Protein AF-A0A5C4XYE5-F1 (afdb_monomer_lite)

Radius of gyration: 38.88 Å; chains: 1; bounding box: 61×88×108 Å

Foldseek 3Di:
DDDDDDDDDDDDDDDDDDPPDDDPPDDDDDDDDDDDDDDDDDDDDDDDPPPPPDPPDPDPDPPPPPDPPPPQFDPLVNLVVLLVVLLCQLPVQLVQLVCQLVVVDPQDPPDDLDDPLLNPDSVLVNQLSVLLNVLSNVLSVLSNQLSVLSNVCNVPPSGNVSSCCSSVVSNVVSVVSNVVSSVRSSVRSPPDPPD

Sequence (195 aa):
MHGPTARRRSPSPAPAPPPPGCPPSRSPAAPPAPAPHPLLSEARSRVVPAARQSPRRPGPLCAPRTLPRVEDSVPVWTVVLVGAVLLAAGGLVPYVVARAAAGGLGRNRWVGVRTPATLSGDEPWRAGHAAARPWAAAAGGLLALAGLGALLVGATTGSAGVFATVVVGGAALAAVVLVAGAVRADAAARGPAHR

Structure (mmCIF, N/CA/C/O backbone):
data_AF-A0A5C4XYE5-F1
#
_entry.id   AF-A0A5C4XYE5-F1
#
loop_
_atom_site.group_PDB
_atom_site.id
_atom_site.type_symbol
_atom_site.label_atom_id
_atom_site.label_alt_id
_atom_site.label_comp_id
_atom_site.label_asym_id
_atom_site.label_entity_id
_atom_site.label_seq_id
_atom_site.pdbx_PDB_ins_code
_atom_site.Cartn_x
_atom_site.Cartn_y
_atom_site.Cartn_z
_atom_site.occupancy
_atom_site.B_iso_or_equiv
_atom_site.auth_seq_id
_atom_site.auth_comp_id
_atom_site.auth_asym_id
_atom_site.auth_atom_id
_atom_site.pdbx_PDB_model_num
ATOM 1 N N . MET A 1 1 ? 27.146 12.368 -78.919 1.00 43.12 1 MET A N 1
ATOM 2 C CA . MET A 1 1 ? 26.853 10.956 -79.249 1.00 43.12 1 MET A CA 1
ATOM 3 C C . MET A 1 1 ? 26.979 10.134 -77.971 1.00 43.12 1 MET A C 1
ATOM 5 O O . MET A 1 1 ? 28.082 9.760 -77.603 1.00 43.12 1 MET A O 1
ATOM 9 N N . HIS A 1 2 ? 25.878 9.946 -77.238 1.00 45.25 2 HIS A N 1
ATOM 10 C CA . HIS A 1 2 ? 25.845 9.147 -76.008 1.00 45.25 2 HIS A CA 1
ATOM 11 C C . HIS A 1 2 ? 25.183 7.801 -76.311 1.00 45.25 2 HIS A C 1
ATOM 13 O O . HIS A 1 2 ? 24.002 7.758 -76.643 1.00 45.25 2 HIS A O 1
ATOM 19 N N . GLY A 1 3 ? 25.960 6.718 -76.248 1.00 50.47 3 GLY A N 1
ATOM 20 C CA . GLY A 1 3 ? 25.456 5.351 -76.379 1.00 50.47 3 GLY A CA 1
ATOM 21 C C . GLY A 1 3 ? 24.931 4.820 -75.036 1.00 50.47 3 GLY A C 1
ATOM 22 O O . GLY A 1 3 ? 25.561 5.077 -74.009 1.00 50.47 3 GLY A O 1
ATOM 23 N N . PRO A 1 4 ? 23.809 4.080 -75.006 1.00 53.34 4 PRO A N 1
ATOM 24 C CA . PRO A 1 4 ? 23.308 3.451 -73.789 1.00 53.34 4 PRO A CA 1
ATOM 25 C C . PRO A 1 4 ? 24.010 2.105 -73.552 1.00 53.34 4 PRO A C 1
ATOM 27 O O . PRO A 1 4 ? 23.797 1.138 -74.281 1.00 53.34 4 PRO A O 1
ATOM 30 N N . THR A 1 5 ? 24.843 2.014 -72.515 1.00 58.09 5 THR A N 1
ATOM 31 C CA . THR A 1 5 ? 25.427 0.743 -72.067 1.00 58.09 5 THR A CA 1
ATOM 32 C C . THR A 1 5 ? 24.452 -0.018 -71.167 1.00 58.09 5 THR A C 1
ATOM 34 O O . THR A 1 5 ? 24.006 0.448 -70.119 1.00 58.09 5 THR A O 1
ATOM 37 N N . ALA A 1 6 ? 24.107 -1.219 -71.626 1.00 54.09 6 ALA A N 1
ATOM 38 C CA . ALA A 1 6 ? 23.162 -2.147 -71.030 1.00 54.09 6 ALA A CA 1
ATOM 39 C C . ALA A 1 6 ? 23.541 -2.570 -69.595 1.00 54.09 6 ALA A C 1
ATOM 41 O O . ALA A 1 6 ? 24.629 -3.094 -69.347 1.00 54.09 6 ALA A O 1
ATOM 42 N N . ARG A 1 7 ? 22.599 -2.432 -68.651 1.00 54.91 7 ARG A N 1
ATOM 43 C CA . ARG A 1 7 ? 22.671 -3.070 -67.325 1.00 54.91 7 ARG A CA 1
ATOM 44 C C . ARG A 1 7 ? 22.528 -4.587 -67.479 1.00 54.91 7 ARG A C 1
ATOM 46 O O . ARG A 1 7 ? 21.420 -5.088 -67.665 1.00 54.91 7 ARG A O 1
ATOM 53 N N . ARG A 1 8 ? 23.631 -5.328 -67.345 1.00 56.94 8 ARG A N 1
ATOM 54 C CA . ARG A 1 8 ? 23.595 -6.775 -67.073 1.00 56.94 8 ARG A CA 1
ATOM 55 C C . ARG A 1 8 ? 22.918 -7.000 -65.716 1.00 56.94 8 ARG A C 1
ATOM 57 O O . ARG A 1 8 ? 23.424 -6.546 -64.694 1.00 56.94 8 ARG A O 1
ATOM 64 N N . ARG A 1 9 ? 21.772 -7.687 -65.703 1.00 57.84 9 ARG A N 1
ATOM 65 C CA . ARG A 1 9 ? 21.183 -8.247 -64.479 1.00 57.84 9 ARG A CA 1
ATOM 66 C C . ARG A 1 9 ? 22.006 -9.473 -64.090 1.00 57.84 9 ARG A C 1
ATOM 68 O O . ARG A 1 9 ? 22.069 -10.431 -64.856 1.00 57.84 9 ARG A O 1
ATOM 75 N N . SER A 1 10 ? 22.658 -9.424 -62.936 1.00 61.19 10 SER A N 1
ATOM 76 C CA . SER A 1 10 ? 23.306 -10.594 -62.341 1.00 61.19 10 SER A CA 1
ATOM 77 C C . SER A 1 10 ? 22.245 -11.647 -61.977 1.00 61.19 10 SER A C 1
ATOM 79 O O . SER A 1 10 ? 21.173 -11.264 -61.501 1.00 61.19 10 SER A O 1
ATOM 81 N N . PRO A 1 11 ? 22.494 -12.950 -62.195 1.00 62.09 11 PRO A N 1
ATOM 82 C CA . PRO A 1 11 ? 21.584 -14.010 -61.768 1.00 62.09 11 PRO A CA 1
ATOM 83 C C . PRO A 1 11 ? 21.499 -14.069 -60.236 1.00 62.09 11 PRO A C 1
ATOM 85 O O . PRO A 1 11 ? 22.517 -13.945 -59.552 1.00 62.09 11 PRO A O 1
ATOM 88 N N . SER A 1 12 ? 20.288 -14.252 -59.699 1.00 65.06 12 SER A N 1
ATOM 89 C CA . SER A 1 12 ? 20.071 -14.490 -58.267 1.00 65.06 12 SER A CA 1
ATOM 90 C C . SER A 1 12 ? 20.883 -15.702 -57.795 1.00 65.06 12 SER A C 1
ATOM 92 O O . SER A 1 12 ? 20.899 -16.719 -58.495 1.00 65.06 12 SER A O 1
ATOM 94 N N . PRO A 1 13 ? 21.532 -15.640 -56.620 1.00 62.78 13 PRO A N 1
ATOM 95 C CA . PRO A 1 13 ? 22.198 -16.804 -56.053 1.00 62.78 13 PRO A CA 1
ATOM 96 C C . PRO A 1 13 ? 21.175 -17.910 -55.761 1.00 62.78 13 PRO A C 1
ATOM 98 O O . PRO A 1 13 ? 20.078 -17.647 -55.265 1.00 62.78 13 PRO A O 1
ATOM 101 N N . ALA A 1 14 ? 21.543 -19.147 -56.096 1.00 68.06 14 ALA A N 1
ATOM 102 C CA . ALA A 1 14 ? 20.772 -20.347 -55.787 1.00 68.06 14 ALA A CA 1
ATOM 103 C C . ALA A 1 14 ? 20.508 -20.462 -54.269 1.00 68.06 14 ALA A C 1
ATOM 105 O O . ALA A 1 14 ? 21.347 -20.022 -53.476 1.00 68.06 14 ALA A O 1
ATOM 106 N N . PRO A 1 15 ? 19.374 -21.053 -53.842 1.00 65.19 15 PRO A N 1
ATOM 107 C CA . PRO A 1 15 ? 19.104 -21.282 -52.427 1.00 65.19 15 PRO A CA 1
ATOM 108 C C . PRO A 1 15 ? 20.226 -22.117 -51.802 1.00 65.19 15 PRO A C 1
ATOM 110 O O . PRO A 1 15 ? 20.676 -23.109 -52.377 1.00 65.19 15 PRO A O 1
ATOM 113 N N . ALA A 1 16 ? 20.691 -21.684 -50.630 1.00 67.06 16 ALA A N 1
ATOM 114 C CA . ALA A 1 16 ? 21.769 -22.345 -49.909 1.00 67.06 16 ALA A CA 1
ATOM 115 C C . ALA A 1 16 ? 21.405 -23.811 -49.591 1.00 67.06 16 ALA A C 1
ATOM 117 O O . ALA A 1 16 ? 20.247 -24.094 -49.265 1.00 67.06 16 ALA A O 1
ATOM 118 N N . PRO A 1 17 ? 22.371 -24.746 -49.659 1.00 63.75 17 PRO A N 1
ATOM 119 C CA . PRO A 1 17 ? 22.139 -26.124 -49.250 1.00 63.75 17 PRO A CA 1
ATOM 120 C C . PRO A 1 17 ? 21.730 -26.168 -47.768 1.00 63.75 17 PRO A C 1
ATOM 122 O O . PRO A 1 17 ? 22.258 -25.392 -46.963 1.00 63.75 17 PRO A O 1
ATOM 125 N N . PRO A 1 18 ? 20.806 -27.063 -47.378 1.00 62.25 18 PRO A N 1
ATOM 126 C CA . PRO A 1 18 ? 20.465 -27.241 -45.975 1.00 62.25 18 PRO A CA 1
ATOM 127 C C . PRO A 1 18 ? 21.710 -27.673 -45.180 1.00 62.25 18 PRO A C 1
ATOM 129 O O . PRO A 1 18 ? 22.567 -28.384 -45.717 1.00 62.25 18 PRO A O 1
ATOM 132 N N . PRO A 1 19 ? 21.829 -27.267 -43.904 1.00 60.78 19 PRO A N 1
ATOM 133 C CA . PRO A 1 19 ? 22.976 -27.626 -43.087 1.00 60.78 19 PRO A CA 1
ATOM 134 C C . PRO A 1 19 ? 23.081 -29.155 -42.949 1.00 60.78 19 PRO A C 1
ATOM 136 O O . PRO A 1 19 ? 22.059 -29.833 -42.788 1.00 60.78 19 PRO A O 1
ATOM 139 N N . PRO A 1 20 ? 24.299 -29.721 -42.996 1.00 51.03 20 PRO A N 1
ATOM 140 C CA . PRO A 1 20 ? 24.497 -31.156 -42.848 1.00 51.03 20 PRO A CA 1
ATOM 141 C C . PRO A 1 20 ? 24.067 -31.587 -41.439 1.00 51.03 20 PRO A C 1
ATOM 143 O O . PRO A 1 20 ? 24.702 -31.216 -40.456 1.00 51.03 20 PRO A O 1
ATOM 146 N N . GLY A 1 21 ? 22.980 -32.360 -41.333 1.00 51.31 21 GLY A N 1
ATOM 147 C CA . GLY A 1 21 ? 22.563 -32.957 -40.057 1.00 51.31 21 GLY A CA 1
ATOM 148 C C . GLY A 1 21 ? 21.061 -33.118 -39.815 1.00 51.31 21 GLY A C 1
ATOM 149 O O . GLY A 1 21 ? 20.692 -33.830 -38.885 1.00 51.31 21 GLY A O 1
ATOM 150 N N . CYS A 1 22 ? 20.182 -32.531 -40.630 1.00 45.62 22 CYS A N 1
ATOM 151 C CA . CYS A 1 22 ? 18.755 -32.861 -40.568 1.00 45.62 22 CYS A CA 1
ATOM 152 C C . CYS A 1 22 ? 18.478 -34.128 -41.394 1.00 45.62 22 CYS A C 1
ATOM 154 O O . CYS A 1 22 ? 18.882 -34.175 -42.558 1.00 45.62 22 CYS A O 1
ATOM 156 N N . PRO A 1 23 ? 17.796 -35.158 -40.855 1.00 57.94 23 PRO A N 1
ATOM 157 C CA . PRO A 1 23 ? 17.362 -36.270 -41.687 1.00 57.94 23 PRO A CA 1
ATOM 158 C C . PRO A 1 23 ? 16.391 -35.741 -42.758 1.00 57.94 23 PRO A C 1
ATOM 160 O O . PRO A 1 23 ? 15.547 -34.897 -42.437 1.00 57.94 23 PRO A O 1
ATOM 163 N N . PRO A 1 24 ? 16.483 -36.207 -44.017 1.00 50.88 24 PRO A N 1
ATOM 164 C CA . PRO A 1 24 ? 15.509 -35.840 -45.036 1.00 50.88 24 PRO A CA 1
ATOM 165 C C . PRO A 1 24 ? 14.112 -36.247 -44.559 1.00 50.88 24 PRO A C 1
ATOM 167 O O . PRO A 1 24 ? 13.939 -37.318 -43.966 1.00 50.88 24 PRO A O 1
ATOM 170 N N . SER A 1 25 ? 13.121 -35.384 -44.794 1.00 51.03 25 SER A N 1
ATOM 171 C CA . SER A 1 25 ? 11.718 -35.695 -44.532 1.00 51.03 25 SER A CA 1
ATOM 172 C C . SER A 1 25 ? 11.379 -37.020 -45.217 1.00 51.03 25 SER A C 1
ATOM 174 O O . SER A 1 25 ? 11.425 -37.139 -46.442 1.00 51.03 25 SER A O 1
ATOM 176 N N . ARG A 1 26 ? 11.091 -38.060 -44.426 1.00 45.41 26 ARG A N 1
ATOM 177 C CA . ARG A 1 26 ? 10.619 -39.336 -44.968 1.00 45.41 26 ARG A CA 1
ATOM 178 C C . ARG A 1 26 ? 9.263 -39.085 -45.626 1.00 45.41 26 ARG A C 1
ATOM 180 O O . ARG A 1 26 ? 8.259 -38.968 -44.931 1.00 45.41 26 ARG A O 1
ATOM 187 N N . SER A 1 27 ? 9.246 -38.999 -46.954 1.00 50.03 27 SER A N 1
ATOM 188 C CA . SER A 1 27 ? 8.023 -39.221 -47.728 1.00 50.03 27 SER A CA 1
ATOM 189 C C . SER A 1 27 ? 7.558 -40.665 -47.490 1.00 50.03 27 SER A C 1
ATOM 191 O O . SER A 1 27 ? 8.402 -41.567 -47.491 1.00 50.03 27 SER A O 1
ATOM 193 N N . PRO A 1 28 ? 6.262 -40.924 -47.250 1.00 57.34 28 PRO A N 1
ATOM 194 C CA . PRO A 1 28 ? 5.773 -42.278 -47.029 1.00 57.34 28 PRO A CA 1
ATOM 195 C C . PRO A 1 28 ? 5.424 -42.954 -48.364 1.00 57.34 28 PRO A C 1
ATOM 197 O O . PRO A 1 28 ? 4.543 -42.466 -49.062 1.00 57.34 28 PRO A O 1
ATOM 200 N N . ALA A 1 29 ? 6.111 -44.058 -48.698 1.00 43.50 29 ALA A N 1
ATOM 201 C CA . ALA A 1 29 ? 5.693 -45.212 -49.536 1.00 43.50 29 ALA A CA 1
ATOM 202 C C . ALA A 1 29 ? 6.962 -45.916 -50.081 1.00 43.50 29 ALA A C 1
ATOM 204 O O . ALA A 1 29 ? 7.929 -45.235 -50.395 1.00 43.50 29 ALA A O 1
ATOM 205 N N . ALA A 1 30 ? 7.099 -47.239 -50.217 1.00 42.09 30 ALA A N 1
ATOM 206 C CA . ALA A 1 30 ? 6.150 -48.345 -50.367 1.00 42.09 30 ALA A CA 1
ATOM 207 C C . ALA A 1 30 ? 6.770 -49.676 -49.831 1.00 42.09 30 ALA A C 1
ATOM 209 O O . ALA A 1 30 ? 7.989 -49.736 -49.652 1.00 42.09 30 ALA A O 1
ATOM 210 N N . PRO A 1 31 ? 5.971 -50.731 -49.558 1.00 52.00 31 PRO A N 1
ATOM 211 C CA . PRO A 1 31 ? 6.445 -52.041 -49.069 1.00 52.00 31 PRO A CA 1
ATOM 212 C C . PRO A 1 31 ? 7.247 -52.870 -50.107 1.00 52.00 31 PRO A C 1
ATOM 214 O O . PRO A 1 31 ? 7.183 -52.578 -51.302 1.00 52.00 31 PRO A O 1
ATOM 217 N N . PRO A 1 32 ? 8.016 -53.893 -49.662 1.00 53.78 32 PRO A N 1
ATOM 218 C CA . PRO A 1 32 ? 9.113 -54.499 -50.424 1.00 53.78 32 PRO A CA 1
ATOM 219 C C . PRO A 1 32 ? 8.666 -55.598 -51.400 1.00 53.78 32 PRO A C 1
ATOM 221 O O . PRO A 1 32 ? 7.723 -56.338 -51.128 1.00 53.78 32 PRO A O 1
ATOM 224 N N . ALA A 1 33 ? 9.413 -55.761 -52.497 1.00 44.94 33 ALA A N 1
ATOM 225 C CA . ALA A 1 33 ? 9.298 -56.921 -53.381 1.00 44.94 33 ALA A CA 1
ATOM 226 C C . ALA A 1 33 ? 10.235 -58.069 -52.925 1.00 44.94 33 ALA A C 1
ATOM 228 O O . ALA A 1 33 ? 11.353 -57.794 -52.479 1.00 44.94 33 ALA A O 1
ATOM 229 N N . PRO A 1 34 ? 9.795 -59.341 -53.014 1.00 52.94 34 PRO A N 1
ATOM 230 C CA . PRO A 1 34 ? 10.487 -60.503 -52.452 1.00 52.94 34 PRO A CA 1
ATOM 231 C C . PRO A 1 34 ? 11.615 -61.060 -53.339 1.00 52.94 34 PRO A C 1
ATOM 233 O O . PRO A 1 34 ? 11.579 -60.971 -54.564 1.00 52.94 34 PRO A O 1
ATOM 236 N N . ALA A 1 35 ? 12.601 -61.678 -52.682 1.00 48.88 35 ALA A N 1
ATOM 237 C CA . ALA A 1 35 ? 13.729 -62.397 -53.282 1.00 48.88 35 ALA A CA 1
ATOM 238 C C . ALA A 1 35 ? 13.319 -63.720 -53.960 1.00 48.88 35 ALA A C 1
ATOM 240 O O . ALA A 1 35 ? 12.292 -64.306 -53.609 1.00 48.88 35 ALA A O 1
ATOM 241 N N . PRO A 1 36 ? 14.200 -64.262 -54.821 1.00 51.19 36 PRO A N 1
ATOM 242 C CA . PRO A 1 36 ? 14.595 -65.660 -54.631 1.00 51.19 36 PRO A CA 1
ATOM 243 C C . PRO A 1 36 ? 16.110 -65.929 -54.792 1.00 51.19 36 PRO A C 1
ATOM 245 O O . PRO A 1 36 ? 16.772 -65.442 -55.704 1.00 51.19 36 PRO A O 1
ATOM 248 N N . HIS A 1 37 ? 16.630 -66.753 -53.877 1.00 45.28 37 HIS A N 1
ATOM 249 C CA . HIS A 1 37 ? 17.887 -67.527 -53.937 1.00 45.28 37 HIS A CA 1
ATOM 250 C C . HIS A 1 37 ? 17.746 -68.749 -54.887 1.00 45.28 37 HIS A C 1
ATOM 252 O O . HIS A 1 37 ? 16.630 -68.988 -55.347 1.00 45.28 37 HIS A O 1
ATOM 258 N N . PRO A 1 38 ? 18.736 -69.668 -55.033 1.00 59.97 38 PRO A N 1
ATOM 259 C CA . PRO A 1 38 ? 20.210 -69.617 -54.909 1.00 59.97 38 PRO A CA 1
ATOM 260 C C . PRO A 1 38 ? 20.911 -70.227 -56.162 1.00 59.97 38 PRO A C 1
ATOM 262 O O . PRO A 1 38 ? 20.241 -70.734 -57.051 1.00 59.97 38 PRO A O 1
ATOM 265 N N . LEU A 1 39 ? 22.255 -70.241 -56.221 1.00 39.06 39 LEU A N 1
ATOM 266 C CA . LEU A 1 39 ? 23.081 -71.472 -56.315 1.00 39.06 39 LEU A CA 1
ATOM 267 C C . LEU A 1 39 ? 24.577 -71.173 -56.591 1.00 39.06 39 LEU A C 1
ATOM 269 O O . LEU A 1 39 ? 24.927 -70.484 -57.539 1.00 39.06 39 LEU A O 1
ATOM 273 N N . LEU A 1 40 ? 25.410 -71.784 -55.736 1.00 40.72 40 LEU A N 1
ATOM 274 C CA . LEU A 1 40 ? 26.737 -72.387 -55.967 1.00 40.72 40 LEU A CA 1
ATOM 275 C C . LEU A 1 40 ? 27.880 -71.564 -56.592 1.00 40.72 40 LEU A C 1
ATOM 277 O O . LEU A 1 40 ? 27.943 -71.385 -57.799 1.00 40.72 40 LEU A O 1
ATOM 281 N N . SER A 1 41 ? 28.876 -71.239 -55.760 1.00 38.38 41 SER A N 1
ATOM 282 C CA . SER A 1 41 ? 30.325 -71.402 -56.016 1.00 38.38 41 SER A CA 1
ATOM 283 C C . SER A 1 41 ? 31.055 -70.751 -54.829 1.00 38.38 41 SER A C 1
ATOM 285 O O . SER A 1 41 ? 30.928 -69.560 -54.577 1.00 38.38 41 SER A O 1
ATOM 287 N N . GLU A 1 42 ? 31.463 -71.556 -53.853 1.00 40.75 42 GLU A N 1
ATOM 288 C CA . GLU A 1 42 ? 32.845 -72.018 -53.690 1.00 40.75 42 GLU A CA 1
ATOM 289 C C . GLU A 1 42 ? 33.779 -70.993 -53.020 1.00 40.75 42 GLU A C 1
ATOM 291 O O . GLU A 1 42 ? 34.025 -69.892 -53.494 1.00 40.75 42 GLU A O 1
ATOM 296 N N . ALA A 1 43 ? 34.387 -71.486 -51.942 1.00 39.78 43 ALA A N 1
ATOM 297 C CA . ALA A 1 43 ? 35.783 -71.270 -51.605 1.00 39.78 43 ALA A CA 1
ATOM 298 C C . ALA A 1 43 ? 36.204 -69.974 -50.875 1.00 39.78 43 ALA A C 1
ATOM 300 O O . ALA A 1 43 ? 36.122 -68.848 -51.353 1.00 39.78 43 ALA A O 1
ATOM 301 N N . ARG A 1 44 ? 36.890 -70.256 -49.757 1.00 46.53 44 ARG A N 1
ATOM 302 C CA . ARG A 1 44 ? 38.026 -69.524 -49.173 1.00 46.53 44 ARG A CA 1
ATOM 303 C C . ARG A 1 44 ? 37.711 -68.405 -48.183 1.00 46.53 44 ARG A C 1
ATOM 305 O O . ARG A 1 44 ? 37.550 -67.235 -48.509 1.00 46.53 44 ARG A O 1
ATOM 312 N N . SER A 1 45 ? 37.779 -68.826 -46.918 1.00 50.06 45 SER A N 1
ATOM 313 C CA . SER A 1 45 ? 38.649 -68.241 -45.890 1.00 50.06 45 SER A CA 1
ATOM 314 C C . SER A 1 45 ? 38.887 -66.736 -46.023 1.00 50.06 45 SER A C 1
ATOM 316 O O . SER A 1 45 ? 39.891 -66.287 -46.580 1.00 50.06 45 SER A O 1
ATOM 318 N N . ARG A 1 46 ? 38.000 -65.945 -45.427 1.00 45.03 46 ARG A N 1
ATOM 319 C CA . ARG A 1 46 ? 38.352 -64.589 -45.016 1.00 45.03 46 ARG A CA 1
ATOM 320 C C . ARG A 1 46 ? 38.351 -64.545 -43.503 1.00 45.03 46 ARG A C 1
ATOM 322 O O . ARG A 1 46 ? 37.310 -64.537 -42.858 1.00 45.03 46 ARG A O 1
ATOM 329 N N . VAL A 1 47 ? 39.572 -64.575 -42.978 1.00 47.19 47 VAL A N 1
ATOM 330 C CA . VAL A 1 47 ? 39.941 -64.117 -41.642 1.00 47.19 47 VAL A CA 1
ATOM 331 C C . VAL A 1 47 ? 39.170 -62.828 -41.366 1.00 47.19 47 VAL A C 1
ATOM 333 O O . VAL A 1 47 ? 39.366 -61.832 -42.058 1.00 47.19 47 VAL A O 1
ATOM 336 N N . VAL A 1 48 ? 38.252 -62.878 -40.402 1.00 51.38 48 VAL A N 1
ATOM 337 C CA . VAL A 1 48 ? 37.524 -61.711 -39.903 1.00 51.38 48 VAL A CA 1
ATOM 338 C C . VAL A 1 48 ? 38.548 -60.852 -39.161 1.00 51.38 48 VAL A C 1
ATOM 340 O O . VAL A 1 48 ? 39.045 -61.290 -38.120 1.00 51.38 48 VAL A O 1
ATOM 343 N N . PRO A 1 49 ? 38.921 -59.660 -39.655 1.00 46.19 49 PRO A N 1
ATOM 344 C CA . PRO A 1 49 ? 39.753 -58.783 -38.863 1.00 46.19 49 PRO A CA 1
ATOM 345 C C . PRO A 1 49 ? 38.899 -58.266 -37.710 1.00 46.19 49 PRO A C 1
ATOM 347 O O . PRO A 1 49 ? 37.781 -57.788 -37.915 1.00 46.19 49 PRO A O 1
ATOM 350 N N . ALA A 1 50 ? 39.440 -58.400 -36.500 1.00 48.25 50 ALA A N 1
ATOM 351 C CA . ALA A 1 50 ? 38.887 -57.869 -35.268 1.00 48.25 50 ALA A CA 1
ATOM 352 C C . ALA A 1 50 ? 38.295 -56.476 -35.509 1.00 48.25 50 ALA A C 1
ATOM 354 O O . ALA A 1 50 ? 39.009 -55.532 -35.862 1.00 48.25 50 ALA A O 1
ATOM 355 N N . ALA A 1 51 ? 36.975 -56.372 -35.345 1.00 47.25 51 ALA A N 1
ATOM 356 C CA . ALA A 1 51 ? 36.262 -55.113 -35.387 1.00 47.25 51 ALA A CA 1
ATOM 357 C C . ALA A 1 51 ? 36.880 -54.194 -34.329 1.00 47.25 51 ALA A C 1
ATOM 359 O O . ALA A 1 51 ? 36.619 -54.334 -33.133 1.00 47.25 51 ALA A O 1
ATOM 360 N N . ARG A 1 52 ? 37.734 -53.261 -34.768 1.00 46.78 52 ARG A N 1
ATOM 361 C CA . ARG A 1 52 ? 38.132 -52.111 -33.963 1.00 46.78 52 ARG A CA 1
ATOM 362 C C . ARG A 1 52 ? 36.840 -51.381 -33.629 1.00 46.78 52 ARG A C 1
ATOM 364 O O . ARG A 1 52 ? 36.290 -50.683 -34.476 1.00 46.78 52 ARG A O 1
ATOM 371 N N . GLN A 1 53 ? 36.334 -51.579 -32.417 1.00 53.75 53 GLN A N 1
ATOM 372 C CA . GLN A 1 53 ? 35.282 -50.745 -31.862 1.00 53.75 53 GLN A CA 1
ATOM 373 C C . GLN A 1 53 ? 35.880 -49.349 -31.716 1.00 53.75 53 GLN A C 1
ATOM 375 O O . GLN A 1 53 ? 36.549 -49.032 -30.737 1.00 53.75 53 GLN A O 1
ATOM 380 N N . SER A 1 54 ? 35.726 -48.532 -32.756 1.00 49.97 54 SER A N 1
ATOM 381 C CA . SER A 1 54 ? 36.020 -47.112 -32.674 1.00 49.97 54 SER A CA 1
ATOM 382 C C . SER A 1 54 ? 35.187 -46.539 -31.525 1.00 49.97 54 SER A C 1
ATOM 384 O O . SER A 1 54 ? 33.986 -46.826 -31.467 1.00 49.97 54 SER A O 1
ATOM 386 N N . PRO A 1 55 ? 35.776 -45.755 -30.606 1.00 50.88 55 PRO A N 1
ATOM 387 C CA . PRO A 1 55 ? 35.007 -45.116 -29.551 1.00 50.88 55 PRO A CA 1
ATOM 388 C C . PRO A 1 55 ? 33.915 -44.292 -30.229 1.00 50.88 55 PRO A C 1
ATOM 390 O O . PRO A 1 55 ? 34.212 -43.441 -31.073 1.00 50.88 55 PRO A O 1
ATOM 393 N N . ARG A 1 56 ? 32.645 -44.599 -29.927 1.00 56.88 56 ARG A N 1
ATOM 394 C CA . ARG A 1 56 ? 31.507 -43.811 -30.404 1.00 56.88 56 ARG A CA 1
ATOM 395 C C . ARG A 1 56 ? 31.774 -42.376 -29.975 1.00 56.88 56 ARG A C 1
ATOM 397 O O . ARG A 1 56 ? 31.686 -42.063 -28.791 1.00 56.88 56 ARG A O 1
ATOM 404 N N . ARG A 1 57 ? 32.144 -41.518 -30.929 1.00 56.62 57 ARG A N 1
ATOM 405 C CA . ARG A 1 57 ? 32.191 -40.078 -30.694 1.00 56.62 57 ARG A CA 1
ATOM 406 C C . ARG A 1 57 ? 30.806 -39.696 -30.165 1.00 56.62 57 ARG A C 1
ATOM 408 O O . ARG A 1 57 ? 29.829 -40.080 -30.815 1.00 56.62 57 ARG A O 1
ATOM 415 N N . PRO A 1 58 ? 30.688 -39.021 -29.008 1.00 57.03 58 PRO A N 1
ATOM 416 C CA . PRO A 1 58 ? 29.405 -38.472 -28.604 1.00 57.03 58 PRO A CA 1
ATOM 417 C C . PRO A 1 58 ? 28.915 -37.626 -29.780 1.00 57.03 58 PRO A C 1
ATOM 419 O O . PRO A 1 58 ? 29.644 -36.757 -30.265 1.00 57.03 58 PRO A O 1
ATOM 422 N N . GLY A 1 59 ? 27.742 -37.972 -30.321 1.00 59.97 59 GLY A N 1
ATOM 423 C CA . GLY A 1 59 ? 27.120 -37.185 -31.383 1.00 59.97 59 GLY A CA 1
ATOM 424 C C . GLY A 1 59 ? 27.041 -35.724 -30.938 1.00 59.97 59 GLY A C 1
ATOM 425 O O . GLY A 1 59 ? 27.044 -35.483 -29.727 1.00 59.97 59 GLY A O 1
ATOM 426 N N . PRO A 1 60 ? 27.015 -34.752 -31.868 1.00 58.78 60 PRO A N 1
ATOM 427 C CA . PRO A 1 60 ? 26.905 -33.349 -31.496 1.00 58.78 60 PRO A CA 1
ATOM 428 C C . PRO A 1 60 ? 25.687 -33.223 -30.586 1.00 58.78 60 PRO A C 1
ATOM 430 O O . PRO A 1 60 ? 24.556 -33.443 -31.021 1.00 58.78 60 PRO A O 1
ATOM 433 N N . LEU A 1 61 ? 25.952 -32.985 -29.297 1.00 60.34 61 LEU A N 1
ATOM 434 C CA . LEU A 1 61 ? 24.932 -32.723 -28.298 1.00 60.34 61 LEU A CA 1
ATOM 435 C C . LEU A 1 61 ? 24.036 -31.673 -28.930 1.00 60.34 61 LEU A C 1
ATOM 437 O O . LEU A 1 61 ? 24.557 -30.651 -29.381 1.00 60.34 61 LEU A O 1
ATOM 441 N N . CYS A 1 62 ? 22.737 -31.972 -29.050 1.00 57.53 62 CYS A N 1
ATOM 442 C CA . CYS A 1 62 ? 21.746 -30.998 -29.482 1.00 57.53 62 CYS A CA 1
ATOM 443 C C . CYS A 1 62 ? 22.108 -29.682 -28.809 1.00 57.53 62 CYS A C 1
ATOM 445 O O . CYS A 1 62 ? 22.060 -29.605 -27.579 1.00 57.53 62 CYS A O 1
ATOM 447 N N . ALA A 1 63 ? 22.558 -28.705 -29.604 1.00 61.97 63 ALA A N 1
ATOM 448 C CA . ALA A 1 63 ? 22.889 -27.396 -29.080 1.00 61.97 63 ALA A CA 1
ATOM 449 C C . ALA A 1 63 ? 21.678 -26.978 -28.242 1.00 61.97 63 ALA A C 1
ATOM 451 O O . ALA A 1 63 ? 20.549 -27.116 -28.740 1.00 61.97 63 ALA A O 1
ATOM 452 N N . PRO A 1 64 ? 21.869 -26.608 -26.963 1.00 60.84 64 PRO A N 1
ATOM 453 C CA . PRO A 1 64 ? 20.749 -26.254 -26.113 1.00 60.84 64 PRO A CA 1
ATOM 454 C C . PRO A 1 64 ? 19.929 -25.236 -26.892 1.00 60.84 64 PRO A C 1
ATOM 456 O O . PRO A 1 64 ? 20.482 -24.251 -27.382 1.00 60.84 64 PRO A O 1
ATOM 459 N N . ARG A 1 65 ? 18.632 -25.520 -27.082 1.00 58.62 65 ARG A N 1
ATOM 460 C CA . ARG A 1 65 ? 17.689 -24.511 -27.556 1.00 58.62 65 ARG A CA 1
ATOM 461 C C . ARG A 1 65 ? 17.859 -23.352 -26.588 1.00 58.62 65 ARG A C 1
ATOM 463 O O . ARG A 1 65 ? 17.377 -23.424 -25.462 1.00 58.62 65 ARG A O 1
ATOM 470 N N . THR A 1 66 ? 18.596 -22.329 -26.999 1.00 58.19 66 THR A N 1
ATOM 471 C CA . THR A 1 66 ? 18.600 -21.044 -26.326 1.00 58.19 66 THR A CA 1
ATOM 472 C C . THR A 1 66 ? 17.170 -20.568 -26.467 1.00 58.19 66 THR A C 1
ATOM 474 O O . THR A 1 66 ? 16.770 -20.111 -27.539 1.00 58.19 66 THR A O 1
ATOM 477 N N . LEU A 1 67 ? 16.364 -20.806 -25.427 1.00 61.50 67 LEU A N 1
ATOM 478 C CA . LEU A 1 67 ? 15.069 -20.164 -25.299 1.00 61.50 67 LEU A CA 1
ATOM 479 C C . LEU A 1 67 ? 15.324 -18.675 -25.541 1.00 61.50 67 LEU A C 1
ATOM 481 O O . LEU A 1 67 ? 16.334 -18.167 -25.038 1.00 61.50 67 LEU A O 1
ATOM 485 N N . PRO A 1 68 ? 14.504 -18.010 -26.371 1.00 53.69 68 PRO A N 1
ATOM 486 C CA . PRO A 1 68 ? 14.675 -16.593 -26.631 1.00 53.69 68 PRO A CA 1
ATOM 487 C C . PRO A 1 68 ? 14.819 -15.904 -25.279 1.00 53.69 68 PRO A C 1
ATOM 489 O O . PRO A 1 68 ? 13.971 -16.071 -24.401 1.00 53.69 68 PRO A O 1
ATOM 492 N N . ARG A 1 69 ? 15.963 -15.240 -25.092 1.00 57.97 69 ARG A N 1
ATOM 493 C CA . ARG A 1 69 ? 16.245 -14.390 -23.942 1.00 57.97 69 ARG A CA 1
ATOM 494 C C . ARG A 1 69 ? 15.139 -13.347 -23.965 1.00 57.97 69 ARG A C 1
ATOM 496 O O . ARG A 1 69 ? 15.216 -12.429 -24.773 1.00 57.97 69 ARG A O 1
ATOM 503 N N . VAL A 1 70 ? 14.070 -13.576 -23.199 1.00 60.69 70 VAL A N 1
ATOM 504 C CA . VAL A 1 70 ? 13.034 -12.573 -22.942 1.00 60.69 70 VAL A CA 1
ATOM 505 C C . VAL A 1 70 ? 13.813 -11.310 -22.627 1.00 60.69 70 VAL A C 1
ATOM 507 O O . VAL A 1 70 ? 14.677 -11.363 -21.759 1.00 60.69 70 VAL A O 1
ATOM 510 N N . GLU A 1 71 ? 13.646 -10.247 -23.413 1.00 58.75 71 GLU A N 1
ATOM 511 C CA . GLU A 1 71 ? 14.365 -8.999 -23.181 1.00 58.75 71 GLU A CA 1
ATOM 512 C C . GLU A 1 71 ? 14.158 -8.582 -21.714 1.00 58.75 71 GLU A C 1
ATOM 514 O O . GLU A 1 71 ? 13.095 -8.109 -21.326 1.00 58.75 71 GLU A O 1
ATOM 519 N N . ASP A 1 72 ? 15.177 -8.821 -20.880 1.00 63.31 72 ASP A N 1
ATOM 520 C CA . ASP A 1 72 ? 15.139 -8.698 -19.413 1.00 63.31 72 ASP A CA 1
ATOM 521 C C . ASP A 1 72 ? 15.097 -7.232 -18.942 1.00 63.31 72 ASP A C 1
ATOM 523 O O . ASP A 1 72 ? 15.193 -6.942 -17.747 1.00 63.31 72 ASP A O 1
ATOM 527 N N . SER A 1 73 ? 15.003 -6.297 -19.889 1.00 69.00 73 SER A N 1
ATOM 528 C CA . SER A 1 73 ? 15.025 -4.861 -19.662 1.00 69.00 73 SER A CA 1
ATOM 529 C C . SER A 1 73 ? 13.622 -4.372 -19.336 1.00 69.00 73 SER A C 1
ATOM 531 O O . SER A 1 73 ? 12.761 -4.251 -20.207 1.00 69.00 73 SER A O 1
ATOM 533 N N . VAL A 1 74 ? 13.397 -4.061 -18.060 1.00 77.69 74 VAL A N 1
ATOM 534 C CA . VAL A 1 74 ? 12.173 -3.381 -17.628 1.00 77.69 74 VAL A CA 1
ATOM 535 C C . VAL A 1 74 ? 12.085 -2.047 -18.376 1.00 77.69 74 VAL A C 1
ATOM 537 O O . VAL A 1 74 ? 13.032 -1.257 -18.305 1.00 77.69 74 VAL A O 1
ATOM 540 N N . PRO A 1 75 ? 10.982 -1.757 -19.088 1.00 86.94 75 PRO A N 1
ATOM 541 C CA . PRO A 1 75 ? 10.846 -0.486 -19.776 1.00 86.94 75 PRO A CA 1
ATOM 542 C C . PRO A 1 75 ? 10.972 0.669 -18.783 1.00 86.94 75 PRO A C 1
ATOM 544 O O . PRO A 1 75 ? 10.377 0.637 -17.704 1.00 86.94 75 PRO A O 1
ATOM 547 N N . VAL A 1 76 ? 11.697 1.726 -19.156 1.00 88.50 76 VAL A N 1
ATOM 548 C CA . VAL A 1 76 ? 11.908 2.895 -18.280 1.00 88.50 76 VAL A CA 1
ATOM 549 C C . VAL A 1 76 ? 10.576 3.485 -17.811 1.00 88.50 76 VAL A C 1
ATOM 551 O O . VAL A 1 76 ? 10.427 3.843 -16.644 1.00 88.50 76 VAL A O 1
ATOM 554 N N . TRP A 1 77 ? 9.568 3.516 -18.687 1.00 89.69 77 TRP A N 1
ATOM 555 C CA . TRP A 1 77 ? 8.231 3.984 -18.326 1.00 89.69 77 TRP A CA 1
ATOM 556 C C . TRP A 1 77 ? 7.596 3.128 -17.220 1.00 89.69 77 TRP A C 1
ATOM 558 O O . TRP A 1 77 ? 6.947 3.672 -16.333 1.00 89.69 77 TRP A O 1
ATOM 568 N N . THR A 1 78 ? 7.822 1.811 -17.209 1.00 90.56 78 THR A N 1
ATOM 569 C CA . THR A 1 78 ? 7.318 0.911 -16.163 1.00 90.56 78 THR A CA 1
ATOM 570 C C . THR A 1 78 ? 7.976 1.215 -14.822 1.00 90.56 78 THR A C 1
ATOM 572 O O . THR A 1 78 ? 7.281 1.303 -13.813 1.00 90.56 78 THR A O 1
ATOM 575 N N . VAL A 1 79 ? 9.293 1.442 -14.808 1.00 90.31 79 VAL A N 1
ATOM 576 C CA . VAL A 1 79 ? 10.039 1.824 -13.597 1.00 90.31 79 VAL A CA 1
ATOM 577 C C . VAL A 1 79 ? 9.484 3.122 -13.012 1.00 90.31 79 VAL A C 1
ATOM 579 O O . VAL A 1 79 ? 9.169 3.181 -11.824 1.00 90.31 79 VAL A O 1
ATOM 582 N N . VAL A 1 80 ? 9.306 4.141 -13.858 1.00 92.44 80 VAL A N 1
ATOM 583 C CA . VAL A 1 80 ? 8.788 5.450 -13.445 1.00 92.44 80 VAL A CA 1
ATOM 584 C C . VAL A 1 80 ? 7.355 5.340 -12.929 1.00 92.44 80 VAL A C 1
ATOM 586 O O . VAL A 1 80 ? 7.062 5.860 -11.854 1.00 92.44 80 VAL A O 1
ATOM 589 N N . LEU A 1 81 ? 6.469 4.636 -13.643 1.00 94.50 81 LEU A N 1
ATOM 590 C CA . LEU A 1 81 ? 5.076 4.469 -13.224 1.00 94.50 81 LEU A CA 1
ATOM 591 C C . LEU A 1 81 ? 4.966 3.719 -11.896 1.00 94.50 81 LEU A C 1
ATOM 593 O O . LEU A 1 81 ? 4.271 4.178 -10.994 1.00 94.50 81 LEU A O 1
ATOM 597 N N . VAL A 1 82 ? 5.659 2.589 -11.746 1.00 92.75 82 VAL A N 1
ATOM 598 C CA . VAL A 1 82 ? 5.605 1.788 -10.515 1.00 92.75 82 VAL A CA 1
ATOM 599 C C . VAL A 1 82 ? 6.190 2.564 -9.337 1.00 92.75 82 VAL A C 1
ATOM 601 O O . VAL A 1 82 ? 5.570 2.607 -8.274 1.00 92.75 82 VAL A O 1
ATOM 604 N N . GLY A 1 83 ? 7.335 3.226 -9.525 1.00 90.75 83 GLY A N 1
ATOM 605 C CA . GLY A 1 83 ? 7.937 4.077 -8.500 1.00 90.75 83 GLY A CA 1
ATOM 606 C C . GLY A 1 83 ? 7.005 5.210 -8.070 1.00 90.75 83 GLY A C 1
ATOM 607 O O . GLY A 1 83 ? 6.781 5.402 -6.876 1.00 90.75 83 GLY A O 1
ATOM 608 N N . ALA A 1 84 ? 6.394 5.910 -9.031 1.00 93.19 84 ALA A N 1
ATOM 609 C CA . ALA A 1 84 ? 5.442 6.983 -8.760 1.00 93.19 84 ALA A CA 1
ATOM 610 C C . ALA A 1 84 ? 4.199 6.483 -8.008 1.00 93.19 84 ALA A C 1
ATOM 612 O O . ALA A 1 84 ? 3.785 7.108 -7.034 1.00 93.19 84 ALA A O 1
ATOM 613 N N . VAL A 1 85 ? 3.631 5.341 -8.409 1.00 94.62 85 VAL A N 1
ATOM 614 C 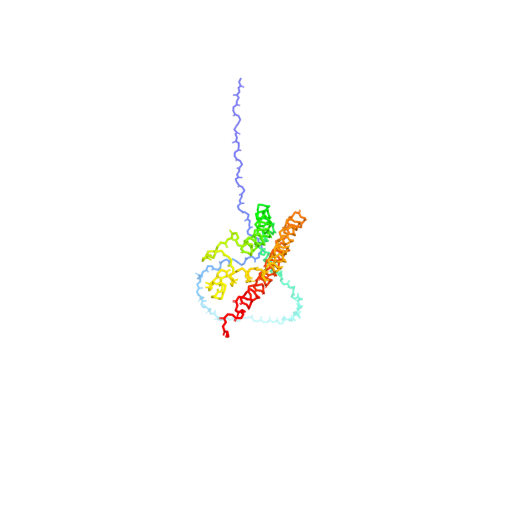CA . VAL A 1 85 ? 2.466 4.739 -7.743 1.00 94.62 85 VAL A CA 1
ATOM 615 C C . VAL A 1 85 ? 2.799 4.330 -6.309 1.00 94.62 85 VAL A C 1
ATOM 617 O O . VAL A 1 85 ? 2.023 4.625 -5.402 1.00 94.62 85 VAL A O 1
ATOM 620 N N . LEU A 1 86 ? 3.951 3.697 -6.077 1.00 91.62 86 LEU A N 1
ATOM 621 C CA . LEU A 1 86 ? 4.385 3.285 -4.739 1.00 91.62 86 LEU A CA 1
ATOM 622 C C . LEU A 1 86 ? 4.639 4.487 -3.823 1.00 91.62 86 LEU A C 1
ATOM 624 O O . LEU A 1 86 ? 4.206 4.477 -2.673 1.00 91.62 86 LEU A O 1
ATOM 628 N N . LEU A 1 87 ? 5.277 5.543 -4.333 1.00 92.06 87 LEU A N 1
ATOM 629 C CA . LEU A 1 87 ? 5.495 6.785 -3.585 1.00 92.06 87 LEU A CA 1
ATOM 630 C C . LEU A 1 87 ? 4.173 7.495 -3.269 1.00 92.06 87 LEU A C 1
ATOM 632 O O . LEU A 1 87 ? 3.946 7.901 -2.128 1.00 92.06 87 LEU A O 1
ATOM 636 N N . ALA A 1 88 ? 3.276 7.596 -4.253 1.00 92.50 88 ALA A N 1
ATOM 637 C CA . ALA A 1 88 ? 1.954 8.179 -4.064 1.00 92.50 88 ALA A CA 1
ATOM 638 C C . ALA A 1 88 ? 1.146 7.390 -3.025 1.00 92.50 88 ALA A C 1
ATOM 640 O O . ALA A 1 88 ? 0.579 7.987 -2.113 1.00 92.50 88 ALA A O 1
ATOM 641 N N . ALA A 1 89 ? 1.144 6.056 -3.101 1.00 90.12 89 ALA A N 1
ATOM 642 C CA . ALA A 1 89 ? 0.508 5.198 -2.105 1.00 90.12 89 ALA A CA 1
ATOM 643 C C . ALA A 1 89 ? 1.153 5.358 -0.718 1.00 90.12 89 ALA A C 1
ATOM 645 O O . ALA A 1 89 ? 0.441 5.447 0.284 1.00 90.12 89 ALA A O 1
ATOM 646 N N . GLY A 1 90 ? 2.484 5.468 -0.667 1.00 89.31 90 GLY A N 1
ATOM 647 C CA . GLY A 1 90 ? 3.255 5.673 0.554 1.00 89.31 90 GLY A CA 1
ATOM 648 C C . GLY A 1 90 ? 2.881 6.946 1.315 1.00 89.31 90 GLY A C 1
ATOM 649 O O . GLY A 1 90 ? 2.863 6.938 2.542 1.00 89.31 90 GLY A O 1
ATOM 650 N N . GLY A 1 91 ? 2.512 8.018 0.606 1.00 89.69 91 GLY A N 1
ATOM 651 C CA . GLY A 1 91 ? 2.002 9.252 1.213 1.00 89.69 91 GLY A CA 1
ATOM 652 C C . GLY A 1 91 ? 0.487 9.252 1.443 1.00 89.69 91 GLY A C 1
ATOM 653 O O . GLY A 1 91 ? 0.008 9.697 2.487 1.00 89.69 91 GLY A O 1
ATOM 654 N N . LEU A 1 92 ? -0.285 8.733 0.486 1.00 89.88 92 LEU A N 1
ATOM 655 C CA . LEU A 1 92 ? -1.744 8.819 0.502 1.00 89.88 92 LEU A CA 1
ATOM 656 C C . LEU A 1 92 ? -2.363 7.961 1.609 1.00 89.88 92 LEU A C 1
ATOM 658 O O . LEU A 1 92 ? -3.282 8.412 2.292 1.00 89.88 92 LEU A O 1
ATOM 662 N N . VAL A 1 93 ? -1.851 6.748 1.826 1.00 87.69 93 VAL A N 1
ATOM 663 C CA . VAL A 1 93 ? -2.362 5.829 2.855 1.00 87.69 93 VAL A CA 1
ATOM 664 C C . VAL A 1 93 ? -2.273 6.428 4.269 1.00 87.69 93 VAL A C 1
ATOM 666 O O . VAL A 1 93 ? -3.316 6.535 4.924 1.00 87.69 93 VAL A O 1
ATOM 669 N N . PRO A 1 94 ? -1.100 6.873 4.768 1.00 87.94 94 PRO A N 1
ATOM 670 C CA . PRO A 1 94 ? -1.020 7.490 6.090 1.00 87.94 94 PRO A CA 1
ATOM 671 C C . PRO A 1 94 ? -1.788 8.810 6.171 1.00 87.94 94 PRO A C 1
ATOM 673 O O . PRO A 1 94 ? -2.388 9.090 7.209 1.00 87.94 94 PRO A O 1
ATOM 676 N N . TYR A 1 95 ? -1.833 9.594 5.088 1.00 87.94 95 TYR A N 1
ATOM 677 C CA . TYR A 1 95 ? -2.610 10.833 5.041 1.00 87.94 95 TYR A CA 1
ATOM 678 C C . TYR A 1 95 ? -4.105 10.580 5.273 1.00 87.94 95 TYR A C 1
ATOM 680 O O . TYR A 1 95 ? -4.723 11.220 6.127 1.00 87.94 95 TYR A O 1
ATOM 688 N N . VAL A 1 96 ? -4.682 9.609 4.562 1.00 85.75 96 VAL A N 1
ATOM 689 C CA . VAL A 1 96 ? -6.098 9.247 4.697 1.00 85.75 96 VAL A CA 1
ATOM 690 C C . VAL A 1 96 ? -6.401 8.746 6.109 1.00 85.75 96 VAL A C 1
ATOM 692 O O . VAL A 1 96 ? -7.374 9.195 6.716 1.00 85.75 96 VAL A O 1
ATOM 695 N N . VAL A 1 97 ? -5.554 7.876 6.671 1.00 84.00 97 VAL A N 1
ATOM 696 C CA . VAL A 1 97 ? -5.740 7.359 8.038 1.00 84.00 97 VAL A CA 1
ATOM 697 C C . VAL A 1 97 ? -5.626 8.476 9.078 1.00 84.00 97 VAL A C 1
ATOM 699 O O . VAL A 1 97 ? -6.434 8.537 10.004 1.00 84.00 97 VAL A O 1
ATOM 702 N N . ALA A 1 98 ? -4.682 9.406 8.916 1.00 84.31 98 ALA A N 1
ATOM 703 C CA . ALA A 1 98 ? -4.539 10.556 9.804 1.00 84.31 98 ALA A CA 1
ATOM 704 C C . ALA A 1 98 ? -5.753 11.497 9.733 1.00 84.31 98 ALA A C 1
ATOM 706 O O . ALA A 1 98 ? -6.243 11.947 10.769 1.00 84.31 98 ALA A O 1
ATOM 707 N N . ARG A 1 99 ? -6.276 11.764 8.530 1.00 84.56 99 ARG A N 1
ATOM 708 C CA . ARG A 1 99 ? -7.477 12.590 8.337 1.00 84.56 99 ARG A CA 1
ATOM 709 C C . ARG A 1 99 ? -8.736 11.931 8.897 1.00 84.56 99 ARG A C 1
ATOM 711 O O . ARG A 1 99 ? -9.557 12.634 9.484 1.00 84.56 99 ARG A O 1
ATOM 718 N N . ALA A 1 100 ? -8.872 10.612 8.770 1.00 80.25 100 ALA A N 1
ATOM 719 C CA . ALA A 1 100 ? -9.961 9.855 9.384 1.00 80.25 100 ALA A CA 1
ATOM 720 C C . ALA A 1 100 ? -9.880 9.877 10.920 1.00 80.25 100 ALA A C 1
ATOM 722 O O . ALA A 1 100 ? -10.882 10.135 11.582 1.00 80.25 100 ALA A O 1
ATOM 723 N N . ALA A 1 101 ? -8.682 9.717 11.492 1.00 80.06 101 ALA A N 1
ATOM 724 C CA . ALA A 1 101 ? -8.474 9.800 12.938 1.00 80.06 101 ALA A CA 1
ATOM 725 C C . ALA A 1 101 ? -8.756 11.203 13.508 1.00 80.06 101 ALA A C 1
ATOM 727 O O . ALA A 1 101 ? -9.277 11.326 14.611 1.00 80.06 101 ALA A O 1
ATOM 728 N N . ALA A 1 102 ? -8.449 12.260 12.751 1.00 80.44 102 ALA A N 1
ATOM 729 C CA . ALA A 1 102 ? -8.726 13.646 13.133 1.00 80.44 102 ALA A CA 1
ATOM 730 C C . ALA A 1 102 ? -10.207 14.056 12.968 1.00 80.44 102 ALA A C 1
ATOM 732 O O . ALA A 1 102 ? -10.539 15.219 13.177 1.00 80.44 102 ALA A O 1
ATOM 733 N N . GLY A 1 103 ? -11.092 13.143 12.544 1.00 74.62 103 GLY A N 1
ATOM 734 C CA . GLY A 1 103 ? -12.508 13.439 12.288 1.00 74.62 103 GLY A CA 1
ATOM 735 C C . GLY A 1 103 ? -12.766 14.239 11.006 1.00 74.62 103 GLY A C 1
ATOM 736 O O . GLY A 1 103 ? -13.891 14.649 10.749 1.00 74.62 103 GLY A O 1
ATOM 737 N N . GLY A 1 104 ? -11.740 14.449 10.178 1.00 69.56 104 GLY A N 1
ATOM 738 C CA . GLY A 1 104 ? -11.855 15.159 8.905 1.00 69.56 104 GLY A CA 1
ATOM 739 C C . GLY A 1 104 ? -12.482 14.336 7.781 1.00 69.56 104 GLY A C 1
ATOM 740 O O . GLY A 1 104 ? -12.911 14.908 6.782 1.00 69.56 104 GLY A O 1
ATOM 741 N N . LEU A 1 105 ? -12.523 13.009 7.934 1.00 67.19 105 LEU A N 1
ATOM 742 C CA . LEU A 1 105 ? -13.371 12.119 7.147 1.00 67.19 105 LEU A CA 1
ATOM 743 C C . LEU A 1 105 ? -14.442 11.545 8.072 1.00 67.19 105 LEU A C 1
ATOM 745 O O . LEU A 1 105 ? -14.134 10.727 8.943 1.00 67.19 105 LEU A O 1
ATOM 749 N N . GLY A 1 106 ? -15.689 11.971 7.858 1.00 62.09 106 GLY A N 1
ATOM 750 C CA . GLY A 1 106 ? -16.852 11.348 8.482 1.00 62.09 106 GLY A CA 1
ATOM 751 C C . GLY A 1 106 ? -16.966 9.876 8.087 1.00 62.09 106 GLY A C 1
ATOM 752 O O . GLY A 1 106 ? -16.458 9.464 7.036 1.00 62.09 106 GLY A O 1
ATOM 753 N N . ARG A 1 107 ? -17.631 9.085 8.934 1.00 65.50 107 ARG A N 1
ATOM 754 C CA . ARG A 1 107 ? -17.843 7.649 8.731 1.00 65.50 107 ARG A CA 1
ATOM 755 C C . ARG A 1 107 ? -18.421 7.397 7.341 1.00 65.50 107 ARG A C 1
ATOM 757 O O . ARG A 1 107 ? -19.569 7.740 7.062 1.00 65.50 107 ARG A O 1
ATOM 764 N N . ASN A 1 108 ? -17.636 6.782 6.464 1.00 70.12 108 ASN A N 1
ATOM 765 C CA . ASN A 1 108 ? -18.067 6.481 5.108 1.00 70.12 108 ASN A CA 1
ATOM 766 C C . ASN A 1 108 ? -17.814 5.005 4.776 1.00 70.12 108 ASN A C 1
ATOM 768 O O . ASN A 1 108 ? -16.895 4.362 5.278 1.00 70.12 108 ASN A O 1
ATOM 772 N N . ARG A 1 109 ? -18.666 4.444 3.915 1.00 60.28 109 ARG A N 1
ATOM 773 C CA . ARG A 1 109 ? -18.519 3.068 3.422 1.00 60.28 109 ARG A CA 1
ATOM 774 C C . ARG A 1 109 ? -17.469 2.939 2.323 1.00 60.28 109 ARG A C 1
ATOM 776 O O . ARG A 1 109 ? -17.371 1.863 1.755 1.00 60.28 109 ARG A O 1
ATOM 783 N N . TRP A 1 110 ? -16.721 3.993 1.994 1.00 60.19 110 TRP A N 1
ATOM 784 C CA . TRP A 1 110 ? -15.881 4.043 0.794 1.00 60.19 110 TRP A CA 1
ATOM 785 C C . TRP A 1 110 ? -14.375 4.115 1.096 1.00 60.19 110 TRP A C 1
ATOM 787 O O . TRP A 1 110 ? -13.588 3.570 0.329 1.00 60.19 110 TRP A O 1
ATOM 797 N N . VAL A 1 111 ? -13.955 4.653 2.240 1.00 58.16 111 VAL A N 1
ATOM 798 C CA . VAL A 1 111 ? -12.558 4.988 2.557 1.00 58.16 111 VAL A CA 1
ATOM 799 C C . VAL A 1 111 ? -12.208 4.506 3.967 1.00 58.16 111 VAL A C 1
ATOM 801 O O . VAL A 1 111 ? -12.928 4.826 4.896 1.00 58.16 111 VAL A O 1
ATOM 804 N N . GLY A 1 112 ? -11.097 3.782 4.148 1.00 57.12 112 GLY A N 1
ATOM 805 C CA . GLY A 1 112 ? -10.584 3.386 5.473 1.00 57.12 112 GLY A CA 1
ATOM 806 C C . GLY A 1 112 ? -10.820 1.920 5.867 1.00 57.12 112 GLY A C 1
ATOM 807 O O . GLY A 1 112 ? -11.304 1.114 5.070 1.00 57.12 112 GLY A O 1
ATOM 808 N N . VAL A 1 113 ? -10.437 1.565 7.101 1.00 60.50 113 VAL A N 1
ATOM 809 C CA . VAL A 1 113 ? -10.570 0.204 7.655 1.00 60.50 113 VAL A CA 1
ATOM 810 C C . VAL A 1 113 ? -12.040 -0.059 7.980 1.00 60.50 113 VAL A C 1
ATOM 812 O O . VAL A 1 113 ? -12.581 0.464 8.955 1.00 60.50 113 VAL A O 1
ATOM 815 N N . ARG A 1 114 ? -12.695 -0.863 7.140 1.00 66.00 114 ARG A N 1
ATOM 816 C CA . ARG A 1 114 ? -14.117 -1.203 7.260 1.00 66.00 114 ARG A CA 1
ATOM 817 C C . ARG A 1 114 ? -14.275 -2.464 8.093 1.00 66.00 114 ARG A C 1
ATOM 819 O O . ARG A 1 114 ? -14.388 -3.555 7.540 1.00 66.00 114 ARG A O 1
ATOM 826 N N . THR A 1 115 ? -14.293 -2.324 9.409 1.00 66.75 115 THR A N 1
ATOM 827 C CA . THR A 1 115 ? -14.801 -3.401 10.252 1.00 66.75 115 THR A CA 1
ATOM 828 C C . THR A 1 115 ? -16.175 -3.025 10.794 1.00 66.75 115 THR A C 1
ATOM 830 O O . THR A 1 115 ? -16.490 -1.838 10.916 1.00 66.75 115 THR A O 1
ATOM 833 N N . PRO A 1 116 ? -17.043 -4.006 11.100 1.00 67.38 116 PRO A N 1
ATOM 834 C CA . PRO A 1 116 ? -18.346 -3.725 11.703 1.00 67.38 116 PRO A CA 1
ATOM 835 C C . PRO A 1 116 ? -18.226 -2.858 12.963 1.00 67.38 116 PRO A C 1
ATOM 837 O O . PRO A 1 116 ? -19.079 -2.012 13.214 1.00 67.38 116 PRO A O 1
ATOM 840 N N . ALA A 1 117 ? -17.126 -3.021 13.705 1.00 65.88 117 ALA A N 1
ATOM 841 C CA . ALA A 1 117 ? -16.819 -2.246 14.897 1.00 65.88 117 ALA A CA 1
ATOM 842 C C . ALA A 1 117 ? -16.463 -0.783 14.588 1.00 65.88 117 ALA A C 1
ATOM 844 O O . ALA A 1 117 ? -17.001 0.107 15.234 1.00 65.88 117 ALA A O 1
ATOM 845 N N . THR A 1 118 ? -15.621 -0.494 13.587 1.00 67.00 118 THR A N 1
ATOM 846 C CA . THR A 1 118 ? -15.308 0.905 13.219 1.00 67.00 118 THR A CA 1
ATOM 847 C C . THR A 1 118 ? -16.503 1.621 12.596 1.00 67.00 118 THR A C 1
ATOM 849 O O . THR A 1 118 ? -16.588 2.844 12.645 1.00 67.00 118 THR A O 1
ATOM 852 N N . LEU A 1 119 ? -17.448 0.870 12.026 1.00 73.50 119 LEU A N 1
ATOM 853 C CA . LEU A 1 119 ? -18.657 1.407 11.412 1.00 73.50 119 LEU A CA 1
ATOM 854 C C . LEU A 1 119 ? -19.850 1.525 12.372 1.00 73.50 119 LEU A C 1
ATOM 856 O O . LEU A 1 119 ? -20.896 1.994 11.930 1.00 73.50 119 LEU A O 1
ATOM 860 N N . SER A 1 120 ? -19.737 1.166 13.655 1.00 75.06 120 SER A N 1
ATOM 861 C CA . SER A 1 120 ? -20.864 1.225 14.605 1.00 75.06 120 SER A CA 1
ATOM 862 C C . SER A 1 120 ? -21.185 2.652 15.077 1.00 75.06 120 SER A C 1
ATOM 864 O O . SER A 1 120 ? -22.352 2.979 15.287 1.00 75.06 120 SER A O 1
ATOM 866 N N . GLY A 1 121 ? -20.196 3.550 15.103 1.00 74.25 121 GLY A N 1
ATOM 867 C CA . GLY A 1 121 ? -20.371 4.963 15.450 1.00 74.25 121 GLY A CA 1
ATOM 868 C C . GLY A 1 121 ? -19.126 5.803 15.157 1.00 74.25 121 GLY A C 1
ATOM 869 O O . GLY A 1 121 ? -18.077 5.264 14.808 1.00 74.25 121 GLY A O 1
ATOM 870 N N . ASP A 1 122 ? -19.230 7.123 15.318 1.00 78.00 122 ASP A N 1
ATOM 871 C CA . ASP A 1 122 ? -18.113 8.047 15.061 1.00 78.00 122 ASP A CA 1
ATOM 872 C C . ASP A 1 122 ? -16.976 7.907 16.085 1.00 78.00 122 ASP A C 1
ATOM 874 O O . ASP A 1 122 ? -15.805 8.108 15.757 1.00 78.00 122 ASP A O 1
ATOM 878 N N . GLU A 1 123 ? -17.301 7.519 17.319 1.00 77.81 123 GLU A N 1
ATOM 879 C CA . GLU A 1 123 ? -16.308 7.307 18.373 1.00 77.81 123 GLU A CA 1
ATOM 880 C C . GLU A 1 123 ? -15.461 6.037 18.121 1.00 77.81 123 GLU A C 1
ATOM 882 O O . GLU A 1 123 ? -14.235 6.156 18.030 1.00 77.81 123 GLU A O 1
ATOM 887 N N . PRO A 1 124 ? -16.057 4.855 17.848 1.00 81.50 124 PRO A N 1
ATOM 888 C CA . PRO A 1 124 ? -15.321 3.679 17.363 1.00 81.50 124 PRO A CA 1
ATOM 889 C C . PRO A 1 124 ? -14.538 3.916 16.065 1.00 81.50 124 PRO A C 1
ATOM 891 O O . PRO A 1 124 ? -13.436 3.386 15.898 1.00 81.50 124 PRO A O 1
ATOM 894 N N . TRP A 1 125 ? -15.071 4.738 15.153 1.00 79.50 125 TRP A N 1
ATOM 895 C CA . TRP A 1 125 ? -14.387 5.128 13.918 1.00 79.50 125 TRP A CA 1
ATOM 896 C C . TRP A 1 125 ? -13.076 5.865 14.199 1.00 79.50 125 TRP A C 1
ATOM 898 O O . TRP A 1 125 ? -12.025 5.479 13.673 1.00 79.50 125 TRP A O 1
ATOM 908 N N . ARG A 1 126 ? -13.118 6.904 15.044 1.00 81.25 126 ARG A N 1
ATOM 909 C CA . ARG A 1 126 ? -11.931 7.678 15.433 1.00 81.25 126 ARG A CA 1
ATOM 910 C C . ARG A 1 126 ? -10.942 6.828 16.221 1.00 81.25 126 ARG A C 1
ATOM 912 O O . ARG A 1 126 ? -9.753 6.863 15.909 1.00 81.25 126 ARG A O 1
ATOM 919 N N . ALA A 1 127 ? -11.420 6.031 17.177 1.00 83.12 127 ALA A N 1
ATOM 920 C CA . ALA A 1 127 ? -10.583 5.153 17.993 1.00 83.12 127 ALA A CA 1
ATOM 921 C C . ALA A 1 127 ? -9.829 4.115 17.142 1.00 83.12 127 ALA A C 1
ATOM 923 O O . ALA A 1 127 ? -8.613 3.958 17.279 1.00 83.12 127 ALA A O 1
ATOM 924 N N . GLY A 1 128 ? -10.520 3.462 16.202 1.00 81.81 128 GLY A N 1
ATOM 925 C CA . GLY A 1 128 ? -9.906 2.500 15.288 1.00 81.81 128 GLY A CA 1
ATOM 926 C C . GLY A 1 128 ? -8.866 3.145 14.368 1.00 81.81 128 GLY A C 1
ATOM 927 O O . GLY A 1 128 ? -7.750 2.638 14.240 1.00 81.81 128 GLY A O 1
ATOM 928 N N . HIS A 1 129 ? -9.180 4.302 13.775 1.00 84.69 129 HIS A N 1
ATOM 929 C CA . HIS A 1 129 ? -8.229 5.006 12.912 1.00 84.69 129 HIS A CA 1
ATOM 930 C C . HIS A 1 129 ? -7.040 5.569 13.692 1.00 84.69 129 HIS A C 1
ATOM 932 O O . HIS A 1 129 ? -5.920 5.497 13.193 1.00 84.69 129 HIS A O 1
ATOM 938 N N . ALA A 1 130 ? -7.233 6.057 14.921 1.00 84.19 130 ALA A N 1
ATOM 939 C CA . ALA A 1 130 ? -6.146 6.495 15.792 1.00 84.19 130 ALA A CA 1
ATOM 940 C C . ALA A 1 130 ? -5.166 5.351 16.098 1.00 84.19 130 ALA A C 1
ATOM 942 O O . ALA A 1 130 ? -3.955 5.545 15.978 1.00 84.19 130 ALA A O 1
ATOM 943 N N . ALA A 1 131 ? -5.677 4.151 16.391 1.00 85.31 131 ALA A N 1
ATOM 944 C CA . ALA A 1 131 ? -4.861 2.954 16.593 1.00 85.31 131 ALA A CA 1
ATOM 945 C C . ALA A 1 131 ? -4.145 2.490 15.308 1.00 85.31 131 ALA A C 1
ATOM 947 O O . ALA A 1 131 ? -3.041 1.948 15.380 1.00 85.31 131 ALA A O 1
ATOM 948 N N . ALA A 1 132 ? -4.731 2.734 14.131 1.00 84.38 132 ALA A N 1
ATOM 949 C CA . ALA A 1 132 ? -4.141 2.397 12.835 1.00 84.38 132 ALA A CA 1
ATOM 950 C C . ALA A 1 132 ? -3.044 3.373 12.369 1.00 84.38 132 ALA A C 1
ATOM 952 O O . ALA A 1 132 ? -2.232 2.999 11.525 1.00 84.38 132 ALA A O 1
ATOM 953 N N . ARG A 1 133 ? -2.986 4.608 12.892 1.00 85.75 133 ARG A N 1
ATOM 954 C CA . ARG A 1 133 ? -2.020 5.648 12.467 1.00 85.75 133 ARG A CA 1
ATOM 955 C C . ARG A 1 133 ? -0.558 5.184 12.422 1.00 85.75 133 ARG A C 1
ATOM 957 O O . ARG A 1 133 ? 0.051 5.365 11.368 1.00 85.75 133 ARG A O 1
ATOM 964 N N . PRO A 1 134 ? 0.030 4.607 13.492 1.00 88.06 134 PRO A N 1
ATOM 965 C CA . PRO A 1 134 ? 1.437 4.201 13.457 1.00 88.06 134 PRO A CA 1
ATOM 966 C C . PRO A 1 134 ? 1.694 3.094 12.427 1.00 88.06 134 PRO A C 1
ATOM 968 O O . PRO A 1 134 ? 2.720 3.104 11.754 1.00 88.06 134 PRO A O 1
ATOM 971 N N . TRP A 1 135 ? 0.733 2.189 12.238 1.00 89.12 135 TRP A N 1
ATOM 972 C CA . TRP A 1 135 ? 0.815 1.115 11.246 1.00 89.12 135 TRP A CA 1
ATOM 973 C C . TRP A 1 135 ? 0.713 1.649 9.817 1.00 89.12 135 TRP A C 1
ATOM 975 O O . TRP A 1 135 ? 1.486 1.251 8.952 1.00 89.12 135 TRP A O 1
ATOM 985 N N . ALA A 1 136 ? -0.192 2.597 9.574 1.00 87.75 136 ALA A N 1
ATOM 986 C CA . ALA A 1 136 ? -0.330 3.258 8.283 1.00 87.75 136 ALA A CA 1
ATOM 987 C C . ALA A 1 136 ? 0.913 4.089 7.930 1.00 87.75 136 ALA A C 1
ATOM 989 O O . ALA A 1 136 ? 1.332 4.091 6.776 1.00 87.75 136 ALA A O 1
ATOM 990 N N . ALA A 1 137 ? 1.532 4.747 8.916 1.00 89.69 137 ALA A N 1
ATOM 991 C CA . ALA A 1 137 ? 2.798 5.454 8.735 1.00 89.69 137 ALA A CA 1
ATOM 992 C C . ALA A 1 137 ? 3.950 4.490 8.410 1.00 89.69 137 ALA A C 1
ATOM 994 O O . ALA A 1 137 ? 4.694 4.732 7.463 1.00 89.69 137 ALA A O 1
ATOM 995 N N . ALA A 1 138 ? 4.063 3.373 9.136 1.00 91.19 138 ALA A N 1
ATOM 996 C CA . ALA A 1 138 ? 5.081 2.355 8.878 1.00 91.19 138 ALA A CA 1
ATOM 997 C C . ALA A 1 138 ? 4.920 1.714 7.489 1.00 91.19 138 ALA A C 1
ATOM 999 O O . ALA A 1 138 ? 5.887 1.618 6.736 1.00 91.19 138 ALA A O 1
ATOM 1000 N N . ALA A 1 139 ? 3.696 1.335 7.115 1.00 88.94 139 ALA A N 1
ATOM 1001 C CA . ALA A 1 139 ? 3.402 0.795 5.792 1.00 88.94 139 ALA A CA 1
ATOM 1002 C C . ALA A 1 139 ? 3.645 1.822 4.678 1.00 88.94 139 ALA A C 1
ATOM 1004 O O . ALA A 1 139 ? 4.192 1.476 3.633 1.00 88.94 139 ALA A O 1
ATOM 1005 N N . GLY A 1 140 ? 3.277 3.086 4.911 1.00 89.00 140 GLY A N 1
ATOM 1006 C CA . GLY A 1 140 ? 3.538 4.181 3.984 1.00 89.00 140 GLY A CA 1
ATOM 1007 C C . GLY A 1 140 ? 5.034 4.399 3.749 1.00 89.00 140 GLY A C 1
ATOM 1008 O O . GLY A 1 140 ? 5.475 4.489 2.605 1.00 89.00 140 GLY A O 1
ATOM 1009 N N . GLY A 1 141 ? 5.829 4.379 4.823 1.00 90.88 141 GLY A N 1
ATOM 1010 C CA . GLY A 1 141 ? 7.289 4.428 4.748 1.00 90.88 141 GLY A CA 1
ATOM 1011 C C . GLY A 1 141 ? 7.873 3.254 3.962 1.00 90.88 141 GLY A C 1
ATOM 1012 O O . GLY A 1 141 ? 8.720 3.456 3.098 1.00 90.88 141 GLY A O 1
ATOM 1013 N N . LEU A 1 142 ? 7.373 2.037 4.187 1.00 92.19 142 LEU A N 1
ATOM 1014 C CA . LEU A 1 142 ? 7.782 0.848 3.435 1.00 92.19 142 LEU A CA 1
ATOM 1015 C C . LEU A 1 142 ? 7.472 0.948 1.940 1.00 92.19 142 LEU A C 1
ATOM 1017 O O . LEU A 1 142 ? 8.326 0.615 1.124 1.00 92.19 142 LEU A O 1
ATOM 1021 N N . LEU A 1 143 ? 6.281 1.431 1.576 1.00 91.31 143 LEU A N 1
ATOM 1022 C CA . LEU A 1 143 ? 5.911 1.664 0.178 1.00 91.31 143 LEU A CA 1
ATOM 1023 C C . LEU A 1 143 ? 6.800 2.730 -0.462 1.00 91.31 143 LEU A C 1
ATOM 1025 O O . LEU A 1 143 ? 7.247 2.549 -1.592 1.00 91.31 143 LEU A O 1
ATOM 1029 N N . ALA A 1 144 ? 7.110 3.807 0.262 1.00 91.62 144 ALA A N 1
ATOM 1030 C CA . ALA A 1 144 ? 8.002 4.848 -0.232 1.00 91.62 144 ALA A CA 1
ATOM 1031 C C . ALA A 1 144 ? 9.432 4.324 -0.446 1.00 91.62 144 ALA A C 1
ATOM 1033 O O . ALA A 1 144 ? 10.034 4.592 -1.485 1.00 91.62 144 ALA A O 1
ATOM 1034 N N . LEU A 1 145 ? 9.952 3.524 0.491 1.00 93.69 145 LEU A N 1
ATOM 1035 C CA . LEU A 1 145 ? 11.252 2.863 0.361 1.00 93.69 145 LEU A CA 1
ATOM 1036 C C . LEU A 1 145 ? 11.269 1.863 -0.800 1.00 93.69 145 LEU A C 1
ATOM 1038 O O . LEU A 1 145 ? 12.233 1.834 -1.560 1.00 93.69 145 LEU A O 1
ATOM 1042 N N . ALA A 1 146 ? 10.199 1.088 -0.979 1.00 92.00 146 ALA A N 1
ATOM 1043 C CA . ALA A 1 146 ? 10.057 0.168 -2.102 1.00 92.00 146 ALA A CA 1
ATOM 1044 C C . ALA A 1 146 ? 9.995 0.914 -3.443 1.00 92.00 146 ALA A C 1
ATOM 1046 O O . ALA A 1 146 ? 10.640 0.500 -4.401 1.00 92.00 146 ALA A O 1
ATOM 1047 N N . GLY A 1 147 ? 9.273 2.037 -3.506 1.00 90.81 147 GLY A N 1
ATOM 1048 C CA . GLY A 1 147 ? 9.198 2.896 -4.687 1.00 90.81 147 GLY A CA 1
ATOM 1049 C C . GLY A 1 147 ? 10.545 3.520 -5.039 1.00 90.81 147 GLY A C 1
ATOM 1050 O O . GLY A 1 147 ? 10.976 3.446 -6.187 1.00 90.81 147 GLY A O 1
ATOM 1051 N N . LEU A 1 148 ? 11.256 4.063 -4.047 1.00 93.44 148 LEU A N 1
ATOM 1052 C CA . LEU A 1 148 ? 12.599 4.610 -4.242 1.00 93.44 148 LEU A CA 1
ATOM 1053 C C . LEU A 1 148 ? 13.597 3.520 -4.660 1.00 93.44 148 LEU A C 1
ATOM 1055 O O . LEU A 1 148 ? 14.377 3.719 -5.590 1.00 93.44 148 LEU A O 1
ATOM 1059 N N . GLY A 1 149 ? 13.529 2.350 -4.023 1.00 91.50 149 GLY A N 1
ATOM 1060 C CA . GLY A 1 149 ? 14.322 1.178 -4.382 1.00 91.50 149 GLY A CA 1
ATOM 1061 C C . GLY A 1 149 ? 14.042 0.704 -5.808 1.00 91.50 149 GLY A C 1
ATOM 1062 O O . GLY A 1 149 ? 14.976 0.410 -6.546 1.00 91.50 149 GLY A O 1
ATOM 1063 N N . ALA A 1 150 ? 12.778 0.701 -6.236 1.00 90.06 150 ALA A N 1
ATOM 1064 C CA . ALA A 1 150 ? 12.387 0.348 -7.597 1.00 90.06 150 ALA A CA 1
ATOM 1065 C C . ALA A 1 150 ? 12.979 1.316 -8.635 1.00 90.06 150 ALA A C 1
ATOM 1067 O O . ALA A 1 150 ? 13.491 0.866 -9.661 1.00 90.06 150 ALA A O 1
ATOM 1068 N N . LEU A 1 151 ? 12.976 2.624 -8.350 1.00 90.69 151 LEU A N 1
ATOM 1069 C CA . LEU A 1 151 ? 13.602 3.640 -9.205 1.00 90.69 151 LEU A CA 1
ATOM 1070 C C . LEU A 1 151 ? 15.126 3.458 -9.281 1.00 90.69 151 LEU A C 1
ATOM 1072 O O . LEU A 1 151 ? 15.691 3.469 -10.372 1.00 90.69 151 LEU A O 1
ATOM 1076 N N . LEU A 1 152 ? 15.787 3.241 -8.139 1.00 91.62 152 LEU A N 1
ATOM 1077 C CA . LEU A 1 152 ? 17.236 3.024 -8.059 1.00 91.62 152 LEU A CA 1
ATOM 1078 C C . LEU A 1 152 ? 17.673 1.750 -8.793 1.00 91.62 152 LEU A C 1
ATOM 1080 O O . LEU A 1 152 ? 18.614 1.781 -9.584 1.00 91.62 152 LEU A O 1
ATOM 1084 N N . VAL A 1 153 ? 16.985 0.630 -8.566 1.00 88.81 153 VAL A N 1
ATOM 1085 C CA . VAL A 1 153 ? 17.290 -0.653 -9.219 1.00 88.81 153 VAL A CA 1
ATOM 1086 C C . VAL A 1 153 ? 17.021 -0.577 -10.719 1.00 88.81 153 VAL A C 1
ATOM 1088 O O . VAL A 1 153 ? 17.840 -1.044 -11.514 1.00 88.81 153 VAL A O 1
ATOM 1091 N N . GLY A 1 154 ? 15.909 0.048 -11.114 1.00 85.81 154 GLY A N 1
ATOM 1092 C CA . GLY A 1 154 ? 15.575 0.254 -12.518 1.00 85.81 154 GLY A CA 1
ATOM 1093 C C . GLY A 1 154 ? 16.591 1.138 -13.249 1.00 85.81 154 GLY A C 1
ATOM 1094 O O . GLY A 1 154 ? 16.922 0.845 -14.392 1.00 85.81 154 GLY A O 1
ATOM 1095 N N . ALA A 1 155 ? 17.138 2.162 -12.584 1.00 84.69 155 ALA A N 1
ATOM 1096 C CA . ALA A 1 155 ? 18.140 3.058 -13.164 1.00 84.69 155 ALA A CA 1
ATOM 1097 C C . ALA A 1 155 ? 19.557 2.458 -13.230 1.00 84.69 155 ALA A C 1
ATOM 1099 O O . ALA A 1 155 ? 20.323 2.809 -14.122 1.00 84.69 155 ALA A O 1
ATOM 1100 N N . THR A 1 156 ? 19.925 1.585 -12.286 1.00 85.94 156 THR A N 1
ATOM 1101 C CA . THR A 1 156 ? 21.309 1.086 -12.148 1.00 85.94 156 THR A CA 1
ATOM 1102 C C . THR A 1 156 ? 21.533 -0.288 -12.759 1.00 85.94 156 THR A C 1
ATOM 1104 O O . THR A 1 156 ? 22.564 -0.525 -13.379 1.00 85.94 156 THR A O 1
ATOM 1107 N N . THR A 1 157 ? 20.596 -1.213 -12.549 1.00 80.88 157 THR A N 1
ATOM 1108 C CA . THR A 1 157 ? 20.810 -2.638 -12.835 1.00 80.88 157 THR A CA 1
ATOM 1109 C C . THR A 1 157 ? 20.049 -3.080 -14.080 1.00 80.88 157 THR A C 1
ATOM 1111 O O . THR A 1 157 ? 20.502 -3.968 -14.794 1.00 80.88 157 THR A O 1
ATOM 1114 N N . GLY A 1 158 ? 18.864 -2.508 -14.327 1.00 72.88 158 GLY A N 1
ATOM 1115 C CA . GLY A 1 158 ? 17.993 -2.886 -15.447 1.00 72.88 158 GLY A CA 1
ATOM 1116 C C . GLY A 1 158 ? 17.425 -4.312 -15.376 1.00 72.88 158 GLY A C 1
ATOM 1117 O O . GLY A 1 158 ? 16.641 -4.687 -16.241 1.00 72.88 158 GLY A O 1
ATOM 1118 N N . SER A 1 159 ? 17.779 -5.107 -14.356 1.00 83.44 159 SER A N 1
ATOM 1119 C CA . SER A 1 159 ? 17.341 -6.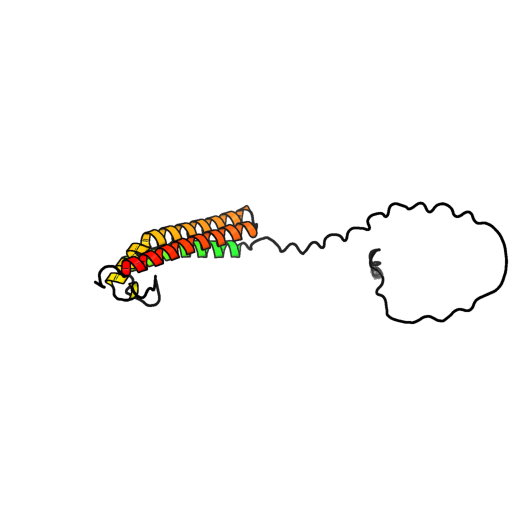497 -14.220 1.00 83.44 159 SER A CA 1
ATOM 1120 C C . SER A 1 159 ? 15.894 -6.593 -13.732 1.00 83.44 159 SER A C 1
ATOM 1122 O O . SER A 1 159 ? 15.582 -6.174 -12.609 1.00 83.44 159 SER A O 1
ATOM 1124 N N . ALA A 1 160 ? 15.035 -7.239 -14.519 1.00 84.62 160 ALA A N 1
ATOM 1125 C CA . ALA A 1 160 ? 13.641 -7.479 -14.151 1.00 84.62 160 ALA A CA 1
ATOM 1126 C C . ALA A 1 160 ? 13.471 -8.260 -12.836 1.00 84.62 160 ALA A C 1
ATOM 1128 O O . ALA A 1 160 ? 12.595 -7.927 -12.040 1.00 84.62 160 ALA A O 1
ATOM 1129 N N . GLY A 1 161 ? 14.331 -9.247 -12.559 1.00 86.56 161 GLY A N 1
ATOM 1130 C CA . GLY A 1 161 ? 14.235 -10.072 -11.348 1.00 86.56 161 GLY A CA 1
ATOM 1131 C C . GLY A 1 161 ? 14.427 -9.285 -10.046 1.00 86.56 161 GLY A C 1
ATOM 1132 O O . GLY A 1 161 ? 13.610 -9.389 -9.128 1.00 86.56 161 GLY A O 1
ATOM 1133 N N . VAL A 1 162 ? 15.470 -8.450 -9.967 1.00 87.12 162 VAL A N 1
ATOM 1134 C CA . VAL A 1 162 ? 15.728 -7.620 -8.774 1.00 87.12 162 VAL A CA 1
ATOM 1135 C C . VAL A 1 162 ? 14.640 -6.559 -8.621 1.00 87.12 162 VAL A C 1
ATOM 1137 O O . VAL A 1 162 ? 14.126 -6.372 -7.520 1.00 87.12 162 VAL A O 1
ATOM 1140 N N . PHE A 1 163 ? 14.226 -5.923 -9.723 1.00 88.81 163 PHE A N 1
ATOM 1141 C CA . PHE A 1 163 ? 13.128 -4.955 -9.719 1.00 88.81 163 PHE A CA 1
ATOM 1142 C C . PHE A 1 163 ? 11.833 -5.571 -9.171 1.00 88.81 163 PHE A C 1
ATOM 1144 O O . PHE A 1 163 ? 11.237 -5.031 -8.239 1.00 88.81 163 PHE A O 1
ATOM 1151 N N . ALA A 1 164 ? 11.436 -6.736 -9.693 1.00 89.38 164 ALA A N 1
ATOM 1152 C CA . ALA A 1 164 ? 10.251 -7.452 -9.235 1.00 89.38 164 ALA A CA 1
ATOM 1153 C C . ALA A 1 164 ? 10.355 -7.821 -7.751 1.00 89.38 164 ALA A C 1
ATOM 1155 O O . ALA A 1 164 ? 9.394 -7.644 -7.010 1.00 89.38 164 ALA A O 1
ATOM 1156 N N . THR A 1 165 ? 11.526 -8.265 -7.293 1.00 90.69 165 THR A N 1
ATOM 1157 C CA . THR A 1 165 ? 11.738 -8.644 -5.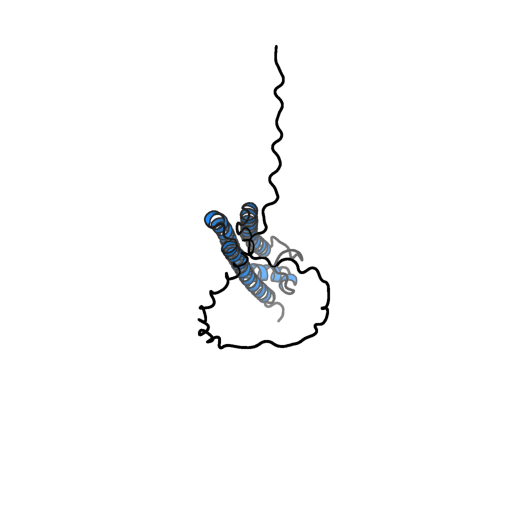889 1.00 90.69 165 THR A CA 1
ATOM 1158 C C . THR A 1 165 ? 11.575 -7.451 -4.947 1.00 90.69 165 THR A C 1
ATOM 1160 O O . THR A 1 165 ? 10.898 -7.567 -3.928 1.00 90.69 165 THR A O 1
ATOM 1163 N N . VAL A 1 166 ? 12.135 -6.289 -5.296 1.00 91.25 166 VAL A N 1
ATOM 1164 C CA . VAL A 1 166 ? 12.017 -5.063 -4.489 1.00 91.25 166 VAL A CA 1
ATOM 1165 C C . VAL A 1 166 ? 10.576 -4.560 -4.450 1.00 91.25 166 VAL A C 1
ATOM 1167 O O . VAL A 1 166 ? 10.057 -4.267 -3.373 1.00 91.25 166 VAL A O 1
ATOM 1170 N N . VAL A 1 167 ? 9.910 -4.502 -5.605 1.00 91.19 167 VAL A N 1
ATOM 1171 C CA . VAL A 1 167 ? 8.526 -4.020 -5.712 1.00 91.19 167 VAL A CA 1
ATOM 1172 C C . VAL A 1 167 ? 7.566 -4.956 -4.986 1.00 91.19 167 VAL A C 1
ATOM 1174 O O . VAL A 1 167 ? 6.808 -4.515 -4.124 1.00 91.19 167 VAL A O 1
ATOM 1177 N N . VAL A 1 168 ? 7.601 -6.250 -5.310 1.00 93.50 168 VAL A N 1
ATOM 1178 C CA . VAL A 1 168 ? 6.676 -7.243 -4.752 1.00 93.50 168 VAL A CA 1
ATOM 1179 C C . VAL A 1 168 ? 6.971 -7.477 -3.276 1.00 93.50 168 VAL A C 1
ATOM 1181 O O . VAL A 1 168 ? 6.043 -7.490 -2.474 1.00 93.50 168 VAL A O 1
ATOM 1184 N N . GLY A 1 169 ? 8.243 -7.602 -2.892 1.00 92.31 169 GLY A N 1
ATOM 1185 C CA . GLY A 1 169 ? 8.641 -7.779 -1.497 1.00 92.31 169 GLY A CA 1
ATOM 1186 C C . GLY A 1 169 ? 8.267 -6.574 -0.634 1.00 92.31 169 GLY A C 1
ATOM 1187 O O . GLY A 1 169 ? 7.669 -6.739 0.429 1.00 92.31 169 GLY A O 1
ATOM 1188 N N . GLY A 1 170 ? 8.534 -5.360 -1.121 1.00 90.06 170 GLY A N 1
ATOM 1189 C CA . GLY A 1 170 ? 8.158 -4.125 -0.437 1.00 90.06 170 GLY A CA 1
ATOM 1190 C C . GLY A 1 170 ? 6.644 -3.955 -0.304 1.00 90.06 170 GLY A C 1
ATOM 1191 O O . GLY A 1 170 ? 6.149 -3.661 0.786 1.00 90.06 170 GLY A O 1
ATOM 1192 N N . ALA A 1 171 ? 5.893 -4.207 -1.380 1.00 90.69 171 ALA A N 1
ATOM 1193 C CA . ALA A 1 171 ? 4.433 -4.145 -1.366 1.00 90.69 171 ALA A CA 1
ATOM 1194 C C . ALA A 1 171 ? 3.813 -5.214 -0.452 1.00 90.69 171 ALA A C 1
ATOM 1196 O O . ALA A 1 171 ? 2.891 -4.911 0.305 1.00 90.69 171 ALA A O 1
ATOM 1197 N N . ALA A 1 172 ? 4.332 -6.445 -0.472 1.00 93.00 172 ALA A N 1
ATOM 1198 C CA . ALA A 1 172 ? 3.867 -7.526 0.391 1.00 93.00 172 ALA A CA 1
ATOM 1199 C C . ALA A 1 172 ? 4.105 -7.202 1.869 1.00 93.00 172 ALA A C 1
ATOM 1201 O O . ALA A 1 172 ? 3.197 -7.343 2.688 1.00 93.00 172 ALA A O 1
ATOM 1202 N N . LEU A 1 173 ? 5.294 -6.703 2.215 1.00 92.62 173 LEU A N 1
ATOM 1203 C CA . LEU A 1 173 ? 5.603 -6.320 3.588 1.00 92.62 173 LEU A CA 1
ATOM 1204 C C . LEU A 1 173 ? 4.719 -5.151 4.052 1.00 92.62 173 LEU A C 1
ATOM 1206 O O . LEU A 1 173 ? 4.165 -5.199 5.150 1.00 92.62 173 LEU A O 1
ATOM 1210 N N . ALA A 1 174 ? 4.505 -4.141 3.201 1.00 89.81 174 ALA A N 1
ATOM 1211 C CA . ALA A 1 174 ? 3.585 -3.046 3.498 1.00 89.81 174 ALA A CA 1
ATOM 1212 C C . ALA A 1 174 ? 2.146 -3.541 3.711 1.00 89.81 174 ALA A C 1
ATOM 1214 O O . ALA A 1 174 ? 1.475 -3.102 4.645 1.00 89.81 174 ALA A O 1
ATOM 1215 N N . ALA A 1 175 ? 1.683 -4.488 2.890 1.00 89.69 175 ALA A N 1
ATOM 1216 C CA . ALA A 1 175 ? 0.366 -5.095 3.035 1.00 89.69 175 ALA A CA 1
ATOM 1217 C C . ALA A 1 175 ? 0.223 -5.829 4.377 1.00 89.69 175 ALA A C 1
ATOM 1219 O O . ALA A 1 175 ? -0.778 -5.639 5.064 1.00 89.69 175 ALA A O 1
ATOM 1220 N N . VAL A 1 176 ? 1.233 -6.595 4.803 1.00 92.25 176 VAL A N 1
ATOM 1221 C CA . VAL A 1 176 ? 1.236 -7.268 6.115 1.00 92.25 176 VAL A CA 1
ATOM 1222 C C . VAL A 1 176 ? 1.121 -6.254 7.257 1.00 92.25 176 VAL A C 1
ATOM 1224 O O . VAL A 1 176 ? 0.305 -6.434 8.163 1.00 92.25 176 VAL A O 1
ATOM 1227 N N . VAL A 1 177 ? 1.881 -5.157 7.197 1.00 90.75 177 VAL A N 1
ATOM 1228 C CA . VAL A 1 177 ? 1.823 -4.081 8.202 1.00 90.75 177 VAL A CA 1
ATOM 1229 C C . VAL A 1 177 ? 0.442 -3.411 8.219 1.00 90.75 177 VAL A C 1
ATOM 1231 O O . VAL A 1 177 ? -0.098 -3.154 9.297 1.00 90.75 177 VAL A O 1
ATOM 1234 N N . LEU A 1 178 ? -0.174 -3.176 7.056 1.00 87.75 178 LEU A N 1
ATOM 1235 C CA . LEU A 1 178 ? -1.532 -2.624 6.971 1.00 87.75 178 LEU A CA 1
ATOM 1236 C C . LEU A 1 178 ? -2.587 -3.572 7.537 1.00 87.75 178 LEU A C 1
ATOM 1238 O O . LEU A 1 178 ? -3.475 -3.119 8.257 1.00 87.75 178 LEU A O 1
ATOM 1242 N N . VAL A 1 179 ? -2.487 -4.872 7.256 1.00 88.69 179 VAL A N 1
ATOM 1243 C CA . VAL A 1 179 ? -3.397 -5.883 7.810 1.00 88.69 179 VAL A CA 1
ATOM 1244 C C . VAL A 1 179 ? -3.269 -5.934 9.332 1.00 88.69 179 VAL A C 1
ATOM 1246 O O . VAL A 1 179 ? -4.283 -5.907 10.028 1.00 88.69 179 VAL A O 1
ATOM 1249 N N . ALA A 1 180 ? -2.047 -5.916 9.870 1.00 87.56 180 ALA A N 1
ATOM 1250 C CA . ALA A 1 180 ? -1.825 -5.839 11.313 1.00 87.56 180 ALA A CA 1
ATOM 1251 C C . ALA A 1 180 ? -2.446 -4.566 11.922 1.00 87.56 180 ALA A C 1
ATOM 1253 O O . ALA A 1 180 ? -3.124 -4.632 12.950 1.00 87.56 180 ALA A O 1
ATOM 1254 N N . GLY A 1 181 ? -2.292 -3.421 11.249 1.00 85.88 181 GLY A N 1
ATOM 1255 C CA . GLY A 1 181 ? -2.947 -2.169 11.624 1.00 85.88 181 GLY A CA 1
ATOM 1256 C C . GLY A 1 181 ? -4.473 -2.256 11.608 1.00 85.88 181 GLY A C 1
ATOM 1257 O O . GLY A 1 181 ? -5.118 -1.784 12.542 1.00 85.88 181 GLY A O 1
ATOM 1258 N N . ALA A 1 182 ? -5.058 -2.911 10.603 1.00 8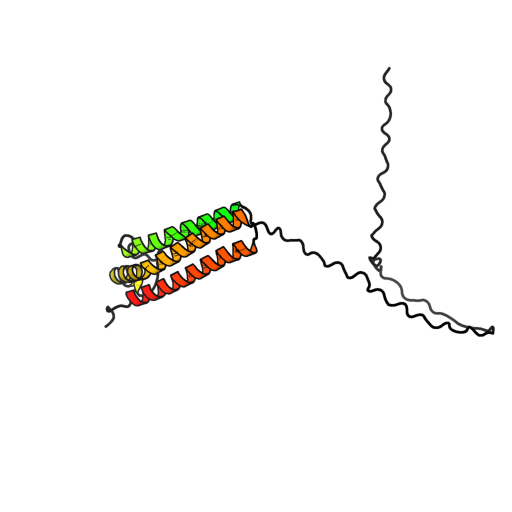4.06 182 ALA A N 1
ATOM 1259 C CA . ALA A 1 182 ? -6.500 -3.114 10.495 1.00 84.06 182 ALA A CA 1
ATOM 1260 C C . ALA A 1 182 ? -7.04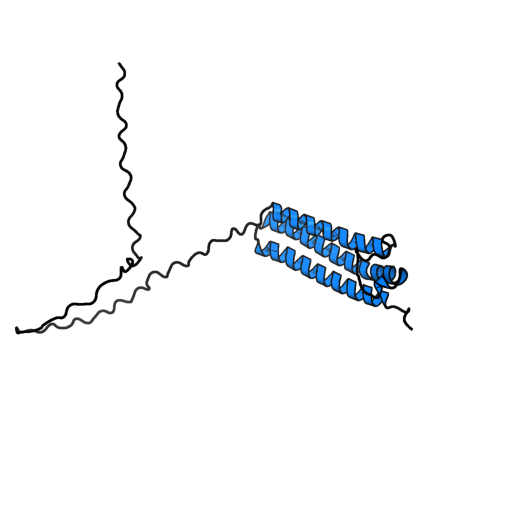9 -4.004 11.623 1.00 84.06 182 ALA A C 1
ATOM 1262 O O . ALA A 1 182 ? -8.081 -3.682 12.209 1.00 84.06 182 ALA A O 1
ATOM 1263 N N . VAL A 1 183 ? -6.335 -5.072 11.992 1.00 86.19 183 VAL A N 1
ATOM 1264 C CA . VAL A 1 183 ? -6.697 -5.932 13.133 1.00 86.19 183 VAL A CA 1
ATOM 1265 C C . VAL A 1 183 ? -6.648 -5.150 14.449 1.00 86.19 183 VAL A C 1
ATOM 1267 O O . VAL A 1 183 ? -7.538 -5.284 15.291 1.00 86.19 183 VAL A O 1
ATOM 1270 N N .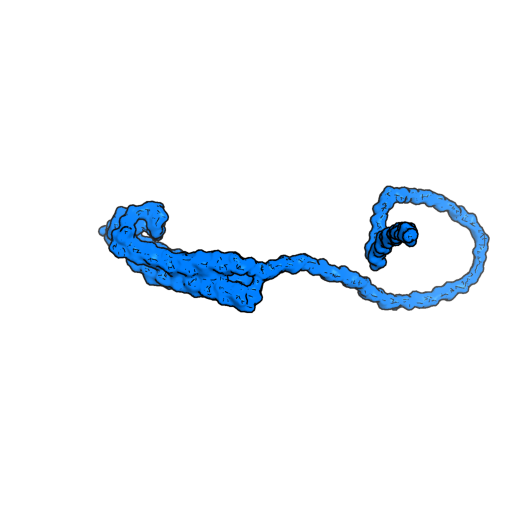 ARG A 1 184 ? -5.638 -4.289 14.635 1.00 84.88 184 ARG A N 1
ATOM 1271 C CA . ARG A 1 184 ? -5.542 -3.420 15.820 1.00 84.88 184 ARG A CA 1
ATOM 1272 C C . ARG A 1 184 ? -6.626 -2.344 15.849 1.00 84.88 184 ARG A C 1
ATOM 1274 O O . ARG A 1 184 ? -7.160 -2.075 16.922 1.00 84.88 184 ARG A O 1
ATOM 1281 N N . ALA A 1 185 ? -6.977 -1.778 14.698 1.00 83.25 185 ALA A N 1
ATOM 1282 C CA . ALA A 1 185 ? -8.080 -0.831 14.566 1.00 83.25 185 ALA A CA 1
ATOM 1283 C C . ALA A 1 185 ? -9.416 -1.465 14.969 1.00 83.25 185 ALA A C 1
ATOM 1285 O O . ALA A 1 185 ? -10.182 -0.873 15.724 1.00 83.25 185 ALA A O 1
ATOM 1286 N N . ASP A 1 186 ? -9.663 -2.693 14.515 1.00 83.69 186 ASP A N 1
ATOM 1287 C CA . ASP A 1 186 ? -10.861 -3.459 14.844 1.00 83.69 186 ASP A CA 1
ATOM 1288 C C . ASP A 1 186 ? -10.938 -3.807 16.337 1.00 83.69 186 ASP A C 1
ATOM 1290 O O . ASP A 1 186 ? -11.981 -3.658 16.970 1.00 83.69 186 ASP A O 1
ATOM 1294 N N . ALA A 1 187 ? -9.814 -4.211 16.937 1.00 83.31 187 ALA A N 1
ATOM 1295 C CA . ALA A 1 187 ? -9.735 -4.451 18.375 1.00 83.31 187 ALA A CA 1
ATOM 1296 C C . ALA A 1 187 ? -10.012 -3.178 19.196 1.00 83.31 187 ALA A C 1
ATOM 1298 O O . ALA A 1 187 ? -10.759 -3.239 20.169 1.00 83.31 187 ALA A O 1
ATOM 1299 N N . ALA A 1 188 ? -9.460 -2.031 18.789 1.00 82.44 188 ALA A N 1
ATOM 1300 C CA . ALA A 1 188 ? -9.691 -0.750 19.455 1.00 82.44 188 ALA A CA 1
ATOM 1301 C C . ALA A 1 188 ? -11.149 -0.278 19.322 1.00 82.44 188 ALA A C 1
ATOM 1303 O O . ALA A 1 188 ? -11.728 0.213 20.287 1.00 82.44 188 ALA A O 1
ATOM 1304 N N . ALA A 1 189 ? -11.764 -0.480 18.154 1.00 81.25 189 ALA A N 1
ATOM 1305 C CA . ALA A 1 189 ? -13.154 -0.108 17.905 1.00 81.25 189 ALA A CA 1
ATOM 1306 C C . ALA A 1 189 ? -14.170 -0.981 18.667 1.00 81.25 189 ALA A C 1
ATOM 1308 O O . ALA A 1 189 ? -15.275 -0.523 18.943 1.00 81.25 189 ALA A O 1
ATOM 1309 N N . ARG A 1 190 ? -13.802 -2.216 19.040 1.00 79.38 190 ARG A N 1
ATOM 1310 C CA . ARG A 1 190 ? -14.595 -3.091 19.929 1.00 79.38 190 ARG A CA 1
ATOM 1311 C C . ARG A 1 190 ? -14.430 -2.785 21.426 1.00 79.38 190 ARG A C 1
ATOM 1313 O O . ARG A 1 190 ? -15.048 -3.466 22.243 1.00 79.38 190 ARG A O 1
ATOM 1320 N N . GLY A 1 191 ? -13.592 -1.810 21.794 1.00 68.75 191 GLY A N 1
ATOM 1321 C CA . GLY A 1 191 ? -13.446 -1.334 23.174 1.00 68.75 191 GLY A CA 1
ATOM 1322 C C . GLY A 1 191 ? -14.774 -0.843 23.792 1.00 68.75 191 GLY A C 1
ATOM 1323 O O . GLY A 1 191 ? -15.753 -0.713 23.068 1.00 68.75 191 GLY A O 1
ATOM 1324 N N . PRO A 1 192 ? -14.808 -0.531 25.105 1.00 54.03 192 PRO A N 1
ATOM 1325 C CA . PRO A 1 192 ? -15.800 -0.911 26.139 1.00 54.03 192 PRO A CA 1
ATOM 1326 C C . PRO A 1 192 ? -17.321 -0.735 25.926 1.00 54.03 192 PRO A C 1
ATOM 1328 O O . PRO A 1 192 ? -18.066 -0.920 26.878 1.00 54.03 192 PRO A O 1
ATOM 1331 N N . ALA A 1 193 ? -17.828 -0.414 24.740 1.00 50.59 193 ALA A N 1
ATOM 1332 C CA . ALA A 1 193 ? -19.245 -0.153 24.476 1.00 50.59 193 ALA A CA 1
ATOM 1333 C C . ALA A 1 193 ? -20.157 -1.406 24.458 1.00 50.59 193 ALA A C 1
ATOM 1335 O O . ALA A 1 193 ? -21.342 -1.291 24.157 1.00 50.59 193 ALA A O 1
ATOM 1336 N N . HIS A 1 194 ? -19.626 -2.598 24.761 1.00 48.16 194 HIS A N 1
ATOM 1337 C CA . HIS A 1 194 ? -20.362 -3.875 24.763 1.00 48.16 194 HIS A CA 1
ATOM 1338 C C . HIS A 1 194 ? -20.347 -4.616 26.118 1.00 48.16 194 HIS A C 1
ATOM 1340 O O . HIS A 1 194 ? -20.580 -5.825 26.142 1.00 48.16 194 HIS A O 1
ATOM 1346 N N . ARG A 1 195 ? -20.069 -3.939 27.239 1.00 39.19 195 ARG A N 1
ATOM 1347 C CA . ARG A 1 195 ? -20.278 -4.502 28.586 1.00 39.19 195 ARG A CA 1
ATOM 1348 C C . ARG A 1 195 ? -21.306 -3.706 29.364 1.00 39.19 195 ARG A C 1
ATOM 1350 O O . ARG A 1 195 ? -21.230 -2.463 29.291 1.00 39.19 195 ARG A O 1
#

pLDDT: mean 71.89, std 17.2, range [38.38, 94.62]

Secondary structure (DSSP, 8-state):
-------PPPPPPPPPPPPTTSPP------PPPPP---------------------PPP-------------B--HHHHHHHHHHHHHHHHHHHHHHHHHHTTSS-S-SSSS---TTTTS-HHHHHHHHHHHHHHHHHHHHHHHHHHHHHHHHHHHT-BHHHHHHHHHHHHHHHHHHHHHHHHHHHHHHTSSTT-